Protein AF-W1F0Q8-F1 (afdb_monomer)

Radius of gyration: 29.24 Å; Cα contacts (8 Å, |Δi|>4): 575; chains: 1; bounding box: 68×36×93 Å

Mean predicted aligned error: 13.14 Å

Secondary structure (DSSP, 8-state):
---------SPPPP---PPP-----EEE----B-TTSEEEEEEE---SSTHHHHHHTTTSEEEEEEE-S-HHHHHHT-S-TTS------B--S-HHHHHHHHHHHHHHHHHHHHHHHS-HHHHHHHHHH-GGGS--GGGTSPP------SB---TTS-EEEEEEE-TTTSPBPPPPTT---TT-GGGT-PPPTTEEEEEEEE--SEEEEEEEEETTEEEEEEEEE-SEEEEEEEETTEEEEEEEETTT--B--S-EEEEE-SSSEEEEEE--TTSEEEEE-PPPSEEEEEEE-TTS-EEEEEEE----

Solvent-accessible surface area (backbone atoms only — not comparable to full-atom values): 17836 Å² total; per-residue (Å²): 134,82,83,80,79,80,72,76,73,87,73,70,82,76,75,81,79,69,79,50,61,19,44,76,62,48,56,41,52,91,61,74,29,38,45,89,35,71,34,56,34,40,35,43,37,61,56,87,51,80,58,27,59,37,31,57,73,55,62,34,34,42,37,37,36,24,45,46,92,55,47,71,65,54,55,72,72,33,68,37,87,92,57,59,84,72,88,80,50,73,64,48,84,53,68,65,55,59,49,52,50,51,48,54,50,48,55,54,49,55,52,51,52,50,56,70,74,43,54,73,69,58,50,53,55,48,33,71,76,39,61,88,68,53,87,59,72,70,84,74,52,70,83,83,76,75,90,66,78,33,56,54,79,64,84,91,41,56,74,75,48,74,53,75,46,50,48,86,79,50,69,44,54,68,71,74,86,84,65,80,50,92,88,49,65,60,88,74,60,74,68,45,57,35,30,31,70,47,79,68,47,64,44,72,47,21,35,31,42,38,38,40,33,26,50,81,32,74,39,53,37,61,44,32,18,18,52,58,44,76,49,76,49,77,55,84,44,34,37,40,38,41,28,23,30,69,86,80,62,46,59,39,40,56,24,42,36,39,37,24,62,52,85,51,78,76,49,70,53,57,20,40,86,74,4,38,36,81,45,83,47,82,70,60,64,49,35,36,40,41,36,36,42,76,81,46,13,25,47,77,47,79,49,70,61,78,81,127

Sequence (308 aa):
MGTGLANADDSLPSSNYAPPAGGTFFLLADSSFSSSEEAKVRLEAPGRDYRRYQMEEYGGVDVRLYRIPDPMAFLRQQKNLHRIVVQPQYLGDGLNNTLTWLWDNWYGKSRRVMQRTFSSQSRQNVTQALPELHLGNAIIKPSRYVQNNQFSPLKKYPLVEQFRYPLWQAKPVEPQQGVKLEGASSNFISPQPGNIYIPLGQQEPGLYLVEAMVGGYRATTVVFVSDTVALSKVSGNELLVWTAGKKQGEAKPGSEILWTDGLGVMTRGVTDDSGTLQLQHISPERSYILGKDAEGGVFCLRELLLRK

Foldseek 3Di:
DDDDDPPPDLDQPDLPDDQLQQADKAKAQPDAAALPDWGKIKIADQFPDPNNVSLVVLQFKKKWKFFDPDQVVLLLVFLDQRARDDDWAFQAQDPVQVVLVVVLSCVLNVVVVVVVVDDPVRVVVVCVVPVVPDDDCPNNDRRDDDNDFRTDPDPVTDIDDIDTGRQQVADFDQQDPPPPDVVDCNVVDDGGRRGHMDTPGRDFAGKMKMWIDRRPDIGIHIHFYHQKDWDWDDDAQKIKIFIAGPPPRQGQWQKKKFKAQSNDTQDIDTGDPRRMDMDGGGDDQKIKIWIAGPSRTIDMDIDGDPDD

pLDDT: mean 77.99, std 16.14, range [29.77, 96.5]

Nearest PDB structures (foldseek):
  4zjg-assembly1_A  TM=6.393E-01  e=6.000E-09  Escherichia coli K-12
  5uv8-assembly2_G  TM=3.869E-01  e=2.063E-03  Homo sapiens
  5uwc-assembly1_G  TM=3.828E-01  e=3.068E-03  Homo sapiens
  6nmy-assembly1_F  TM=3.913E-01  e=1.129E-02  Homo sapiens
  6nmy-assembly2_M  TM=3.903E-01  e=2.359E-02  Homo sapiens

Structure (mmCIF, N/CA/C/O backbone):
data_AF-W1F0Q8-F1
#
_entry.id   AF-W1F0Q8-F1
#
loop_
_atom_site.group_PDB
_atom_site.id
_atom_site.type_symbol
_atom_site.label_atom_id
_atom_site.label_alt_id
_atom_site.label_comp_id
_atom_site.label_asym_id
_atom_site.label_entity_id
_atom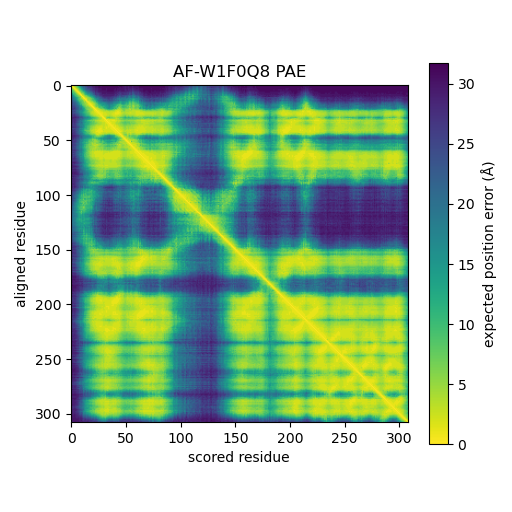_site.label_seq_id
_atom_site.pdbx_PDB_ins_code
_atom_site.Cartn_x
_atom_site.Cartn_y
_atom_site.Cartn_z
_atom_site.occupancy
_atom_site.B_iso_or_equiv
_atom_site.auth_seq_id
_atom_site.auth_comp_id
_atom_site.auth_asym_id
_atom_site.auth_atom_id
_atom_site.pdbx_PDB_model_num
ATOM 1 N N . MET A 1 1 ? 47.041 -8.239 -62.573 1.00 33.41 1 MET A N 1
ATOM 2 C CA . MET A 1 1 ? 46.870 -9.074 -61.362 1.00 33.41 1 MET A CA 1
ATOM 3 C C . MET A 1 1 ? 45.759 -8.459 -60.518 1.00 33.41 1 MET A C 1
ATOM 5 O O . MET A 1 1 ? 45.611 -7.247 -60.555 1.00 33.41 1 MET A O 1
ATOM 9 N N . GLY A 1 2 ? 44.930 -9.307 -59.903 1.00 30.06 2 GLY A N 1
ATOM 10 C CA . GLY A 1 2 ? 43.530 -9.073 -59.516 1.00 30.06 2 GLY A CA 1
ATOM 11 C C . GLY A 1 2 ? 43.181 -7.795 -58.748 1.00 30.06 2 GLY A C 1
ATOM 12 O O . GLY A 1 2 ? 43.759 -7.491 -57.711 1.00 30.06 2 GLY A O 1
ATOM 13 N N . THR A 1 3 ? 42.135 -7.114 -59.222 1.00 31.00 3 THR A N 1
ATOM 14 C CA . THR A 1 3 ? 41.323 -6.182 -58.435 1.00 31.00 3 THR A CA 1
ATOM 15 C C . THR A 1 3 ? 40.596 -6.977 -57.354 1.00 31.00 3 THR A C 1
ATOM 17 O O . THR A 1 3 ? 39.677 -7.741 -57.656 1.00 31.00 3 THR A O 1
ATOM 20 N N . GLY A 1 4 ? 41.034 -6.841 -56.103 1.00 29.77 4 GLY A N 1
ATOM 21 C CA . GLY A 1 4 ? 40.358 -7.439 -54.958 1.00 29.77 4 GLY A CA 1
ATOM 22 C C . GLY A 1 4 ? 38.917 -6.943 -54.887 1.00 29.77 4 GLY A C 1
ATOM 23 O O . GLY A 1 4 ? 38.670 -5.754 -54.696 1.00 29.77 4 GLY A O 1
ATOM 24 N N . LEU A 1 5 ? 37.965 -7.858 -55.068 1.00 35.28 5 LEU A N 1
ATOM 25 C CA . LEU A 1 5 ? 36.565 -7.636 -54.743 1.00 35.28 5 LEU A CA 1
ATOM 26 C C . LEU A 1 5 ? 36.497 -7.331 -53.245 1.00 35.28 5 LEU A C 1
ATOM 28 O O . LEU A 1 5 ? 36.657 -8.228 -52.418 1.00 35.28 5 LEU A O 1
ATOM 32 N N . ALA A 1 6 ? 36.292 -6.063 -52.891 1.00 40.19 6 ALA A N 1
ATOM 33 C CA . ALA A 1 6 ? 35.902 -5.683 -51.544 1.00 40.19 6 ALA A CA 1
ATOM 34 C C . ALA A 1 6 ? 34.487 -6.229 -51.306 1.00 40.19 6 ALA A C 1
ATOM 36 O O . ALA A 1 6 ? 33.486 -5.553 -51.548 1.00 40.19 6 ALA A O 1
ATOM 37 N N . ASN A 1 7 ? 34.407 -7.497 -50.905 1.00 40.06 7 ASN A N 1
ATOM 38 C CA . ASN A 1 7 ? 33.189 -8.084 -50.380 1.00 40.06 7 ASN A CA 1
ATOM 39 C C . ASN A 1 7 ? 32.820 -7.267 -49.143 1.00 40.06 7 ASN A C 1
ATOM 41 O O . ASN A 1 7 ? 33.521 -7.308 -48.136 1.00 40.06 7 ASN A O 1
ATOM 45 N N . ALA A 1 8 ? 31.759 -6.465 -49.252 1.00 44.09 8 ALA A N 1
ATOM 46 C CA . ALA A 1 8 ? 31.183 -5.791 -48.100 1.00 44.09 8 ALA A CA 1
ATOM 47 C C . ALA A 1 8 ? 30.858 -6.868 -47.062 1.00 44.09 8 ALA A C 1
ATOM 49 O O . ALA A 1 8 ? 30.077 -7.767 -47.372 1.00 44.09 8 ALA A O 1
ATOM 50 N N . ASP A 1 9 ? 31.488 -6.802 -45.893 1.00 49.38 9 ASP A N 1
ATOM 51 C CA . ASP A 1 9 ? 31.282 -7.749 -44.801 1.00 49.38 9 ASP A CA 1
ATOM 52 C C . ASP A 1 9 ? 29.773 -7.880 -44.488 1.00 49.38 9 ASP A C 1
ATOM 54 O O . ASP A 1 9 ? 29.041 -6.886 -44.404 1.00 49.38 9 ASP A O 1
ATOM 58 N N . ASP A 1 10 ? 29.285 -9.121 -44.397 1.00 50.34 10 ASP A N 1
ATOM 59 C CA . ASP A 1 10 ? 27.889 -9.447 -44.073 1.00 50.34 10 ASP A CA 1
ATOM 60 C C . ASP A 1 10 ? 27.555 -9.143 -42.609 1.00 50.34 10 ASP A C 1
ATOM 62 O O . ASP A 1 10 ? 26.377 -9.088 -42.238 1.00 50.34 10 ASP A O 1
ATOM 66 N N . SER A 1 11 ? 28.572 -8.925 -41.772 1.00 54.53 11 SER A N 1
ATOM 67 C CA . SER A 1 11 ? 28.373 -8.625 -40.366 1.00 54.53 11 SER A CA 1
ATOM 68 C C . SER A 1 11 ? 27.780 -7.216 -40.192 1.00 54.53 11 SER A C 1
ATOM 70 O O . SER A 1 11 ? 28.252 -6.201 -40.722 1.00 54.53 11 SER A O 1
ATOM 72 N N . LEU A 1 12 ? 26.650 -7.146 -39.491 1.00 54.47 12 LEU A N 1
ATOM 73 C CA . LEU A 1 12 ? 26.242 -5.922 -38.813 1.00 54.47 12 LEU A CA 1
ATOM 74 C C . LEU A 1 12 ? 26.913 -5.957 -37.438 1.00 54.47 12 LEU A C 1
ATOM 76 O O . LEU A 1 12 ? 26.912 -7.027 -36.820 1.00 54.47 12 LEU A O 1
ATOM 80 N N . PRO A 1 13 ? 27.476 -4.837 -36.951 1.00 58.22 13 PRO A N 1
ATOM 81 C CA . PRO A 1 13 ? 27.997 -4.797 -35.594 1.00 58.22 13 PRO A CA 1
ATOM 82 C C . PRO A 1 13 ? 26.885 -5.228 -34.634 1.00 58.22 13 PRO A C 1
ATOM 84 O O . PRO A 1 13 ? 25.743 -4.769 -34.741 1.00 58.22 13 PRO A O 1
ATOM 87 N N . SER A 1 14 ? 27.200 -6.155 -33.730 1.00 57.12 14 SER A N 1
ATOM 88 C CA . SER A 1 14 ? 26.261 -6.563 -32.694 1.00 57.12 14 SER A CA 1
ATOM 89 C C . SER A 1 14 ? 25.852 -5.327 -31.902 1.00 57.12 14 SER A C 1
ATOM 91 O O . SER A 1 14 ? 26.689 -4.513 -31.518 1.00 57.12 14 SER A O 1
ATOM 93 N N . SER A 1 15 ? 24.551 -5.179 -31.636 1.00 56.69 15 SER A N 1
ATOM 94 C CA . SER A 1 15 ? 24.071 -4.043 -30.839 1.00 56.69 15 SER A CA 1
ATOM 95 C C . SER A 1 15 ? 24.656 -4.030 -29.420 1.00 56.69 15 SER A C 1
ATOM 97 O O . SER A 1 15 ? 24.571 -3.008 -28.748 1.00 56.69 15 SER A O 1
ATOM 99 N N . ASN A 1 16 ? 25.231 -5.162 -28.977 1.00 58.75 16 ASN A N 1
ATOM 100 C CA . ASN A 1 16 ? 25.752 -5.413 -27.629 1.00 58.75 16 ASN A CA 1
ATOM 101 C C . ASN A 1 16 ? 24.763 -5.015 -26.526 1.00 58.75 16 ASN A C 1
ATOM 103 O O . ASN A 1 16 ? 25.154 -4.789 -25.385 1.00 58.75 16 ASN A O 1
ATOM 107 N N . TYR A 1 17 ? 23.477 -4.924 -26.871 1.00 58.41 17 TYR A N 1
ATOM 108 C CA . TYR A 1 17 ? 22.439 -4.544 -25.945 1.00 58.41 17 TYR A CA 1
ATOM 109 C C . TYR A 1 17 ? 22.148 -5.718 -25.025 1.00 58.41 17 TYR A C 1
ATOM 111 O O . TYR A 1 17 ? 21.630 -6.749 -25.455 1.00 58.41 17 TYR A O 1
ATOM 119 N N . ALA A 1 18 ? 22.477 -5.528 -23.757 1.00 61.06 18 ALA A N 1
ATOM 120 C CA . ALA A 1 18 ? 21.932 -6.305 -22.668 1.00 61.06 18 ALA A CA 1
ATOM 121 C C . ALA A 1 18 ? 20.859 -5.440 -21.990 1.00 61.06 18 ALA A C 1
ATOM 123 O O . ALA A 1 18 ? 21.139 -4.274 -21.688 1.00 61.06 18 ALA A O 1
ATOM 124 N N . PRO A 1 19 ? 19.636 -5.950 -21.756 1.00 63.31 19 PRO A N 1
ATOM 125 C CA . PRO A 1 19 ? 18.704 -5.249 -20.889 1.00 63.31 19 PRO A CA 1
ATOM 126 C C . PRO A 1 19 ? 19.366 -5.103 -19.511 1.00 63.31 19 PRO A C 1
ATOM 128 O O . PRO A 1 19 ? 19.927 -6.085 -19.010 1.00 63.31 19 PRO A O 1
ATOM 131 N N . PRO A 1 20 ? 19.347 -3.909 -18.893 1.00 68.44 20 PRO A N 1
ATOM 132 C CA . PRO A 1 20 ? 19.946 -3.755 -17.581 1.00 68.44 20 PRO A CA 1
ATOM 133 C C . PRO A 1 20 ? 19.241 -4.693 -16.611 1.00 68.44 20 PRO A C 1
ATOM 135 O O . PRO A 1 20 ? 18.020 -4.640 -16.442 1.00 68.44 20 PRO A O 1
ATOM 138 N N . ALA A 1 21 ? 20.027 -5.569 -15.985 1.00 70.56 21 ALA A N 1
ATOM 139 C CA . ALA A 1 21 ? 19.522 -6.611 -15.097 1.00 70.56 21 ALA A CA 1
ATOM 140 C C . ALA A 1 21 ? 18.762 -6.029 -13.891 1.00 70.56 21 ALA A C 1
ATOM 142 O O . ALA A 1 21 ? 17.925 -6.708 -13.290 1.00 70.56 21 ALA A O 1
ATOM 143 N N . GLY A 1 22 ? 19.032 -4.763 -13.555 1.00 78.75 22 GLY A N 1
ATOM 144 C CA . GLY A 1 22 ? 18.573 -4.130 -12.332 1.00 78.75 22 GLY A CA 1
ATOM 145 C C . GLY A 1 22 ? 19.336 -4.671 -11.128 1.00 78.75 22 GLY A C 1
ATOM 146 O O . GLY A 1 22 ? 20.478 -5.110 -11.240 1.00 78.75 22 GLY A O 1
ATOM 147 N N . GLY A 1 23 ? 18.708 -4.648 -9.959 1.00 81.38 23 GLY A N 1
ATOM 148 C CA . GLY A 1 23 ? 19.321 -5.151 -8.736 1.00 81.38 23 GLY A CA 1
ATOM 149 C C . GLY A 1 23 ? 18.292 -5.414 -7.651 1.00 81.38 23 GLY A C 1
ATOM 150 O O . GLY A 1 23 ? 17.154 -4.963 -7.735 1.00 81.38 23 GLY A O 1
ATOM 151 N N . THR A 1 24 ? 18.696 -6.158 -6.625 1.00 86.50 24 THR A N 1
ATOM 152 C CA . THR A 1 24 ? 17.860 -6.429 -5.451 1.00 86.50 24 THR A CA 1
ATOM 153 C C . THR A 1 24 ? 17.626 -5.159 -4.642 1.00 86.50 24 THR A C 1
ATOM 155 O O . THR A 1 24 ? 18.573 -4.417 -4.383 1.00 86.50 24 THR A O 1
ATOM 158 N N . PHE A 1 25 ? 16.405 -4.969 -4.157 1.00 90.62 25 PHE A N 1
ATOM 159 C CA . PHE A 1 25 ? 16.027 -3.872 -3.269 1.00 90.62 25 PHE A CA 1
ATOM 160 C C . PHE A 1 25 ? 14.915 -4.324 -2.318 1.00 90.62 25 PHE A C 1
ATOM 162 O O . PHE A 1 25 ? 14.274 -5.357 -2.538 1.00 90.62 25 PHE A O 1
ATOM 169 N N . PHE A 1 26 ? 14.678 -3.537 -1.273 1.00 90.88 26 PHE A N 1
ATOM 170 C CA . PHE A 1 26 ? 13.561 -3.709 -0.352 1.00 90.88 26 PHE A CA 1
ATOM 171 C C . PHE A 1 26 ? 12.533 -2.602 -0.548 1.00 90.88 26 PHE A C 1
ATOM 173 O O . PHE A 1 26 ? 12.881 -1.463 -0.854 1.00 90.88 26 PHE A O 1
ATOM 180 N N . LEU A 1 27 ? 11.264 -2.952 -0.358 1.00 92.50 27 LEU A N 1
ATOM 181 C CA . LEU A 1 27 ? 10.143 -2.023 -0.380 1.00 92.50 27 LEU A CA 1
ATOM 182 C C . LEU A 1 27 ? 9.348 -2.198 0.913 1.00 92.50 27 LEU A C 1
ATOM 184 O O . LEU A 1 27 ? 8.930 -3.311 1.233 1.00 92.50 27 LEU A O 1
ATOM 188 N N . LEU A 1 28 ? 9.160 -1.106 1.645 1.00 90.81 28 LEU A N 1
ATOM 189 C CA . LEU A 1 28 ? 8.604 -1.084 2.991 1.00 90.81 28 LEU A CA 1
ATOM 190 C C . LEU A 1 28 ? 7.492 -0.036 3.088 1.00 90.81 28 LEU A C 1
ATOM 192 O O . LEU A 1 28 ? 7.541 1.016 2.449 1.00 90.81 28 LEU A O 1
ATOM 196 N N . ALA A 1 29 ? 6.487 -0.330 3.907 1.00 88.19 29 ALA A N 1
ATOM 197 C CA . ALA A 1 29 ? 5.473 0.630 4.322 1.00 88.19 29 ALA A CA 1
ATOM 198 C C . ALA A 1 29 ? 5.602 0.815 5.837 1.00 88.19 29 ALA A C 1
ATOM 200 O O . ALA A 1 29 ? 5.173 -0.038 6.611 1.00 88.19 29 ALA A O 1
ATOM 201 N N . ASP A 1 30 ? 6.252 1.906 6.241 1.00 79.69 30 ASP A N 1
ATOM 202 C CA . ASP A 1 30 ? 6.624 2.144 7.642 1.00 79.69 30 ASP A CA 1
ATOM 203 C C . ASP A 1 30 ? 5.443 2.663 8.485 1.00 79.69 30 ASP A C 1
ATOM 205 O O . ASP A 1 30 ? 5.473 2.595 9.713 1.00 79.69 30 ASP A O 1
ATOM 209 N N . SER A 1 31 ? 4.395 3.182 7.838 1.00 84.31 31 SER A N 1
ATOM 210 C CA . SER A 1 31 ? 3.271 3.847 8.498 1.00 84.31 31 SER A CA 1
ATOM 211 C C . SER A 1 31 ? 1.941 3.630 7.778 1.00 84.31 31 SER A C 1
ATOM 213 O O . SER A 1 31 ? 1.890 3.370 6.576 1.00 84.31 31 SER A O 1
ATOM 215 N N . SER A 1 32 ? 0.849 3.793 8.528 1.00 89.19 32 SER A N 1
ATOM 216 C CA . SER A 1 32 ? -0.487 4.025 7.966 1.00 89.19 32 SER A CA 1
ATOM 217 C C . SER A 1 32 ? -0.706 5.518 7.736 1.00 89.19 32 SER A C 1
ATOM 219 O O . SER A 1 32 ? -0.251 6.316 8.555 1.00 89.19 32 SER A O 1
ATOM 221 N N . PHE A 1 33 ? -1.467 5.882 6.712 1.00 94.00 33 PHE A N 1
ATOM 222 C CA . PHE A 1 33 ? -1.744 7.276 6.358 1.00 94.00 33 PHE A CA 1
ATOM 223 C C . PHE A 1 33 ? -3.220 7.611 6.575 1.00 94.00 33 PHE A C 1
ATOM 225 O O . PHE A 1 33 ? -4.070 6.720 6.563 1.00 94.00 33 PHE A O 1
ATOM 232 N N . SER A 1 34 ? -3.519 8.875 6.847 1.00 93.06 34 SER A N 1
ATOM 233 C CA . SER A 1 34 ? -4.870 9.437 6.725 1.00 93.06 34 SER A CA 1
ATOM 234 C C . SER A 1 34 ? -5.171 9.788 5.266 1.00 93.06 34 SER A C 1
ATOM 236 O O . SER A 1 34 ? -4.253 9.920 4.456 1.00 93.06 34 SER A O 1
ATOM 238 N N . SER A 1 35 ? -6.445 9.977 4.925 1.00 93.12 35 SER A N 1
ATOM 239 C CA . SER A 1 35 ? -6.862 10.393 3.577 1.00 93.12 35 SER A CA 1
ATOM 240 C C . SER A 1 35 ? -6.330 11.781 3.189 1.00 93.12 35 SER A C 1
ATOM 242 O O . SER A 1 35 ? -6.154 12.087 2.013 1.00 93.12 35 SER A O 1
ATOM 244 N N . SER A 1 36 ? -6.034 12.624 4.185 1.00 92.19 36 SER A N 1
ATOM 245 C CA . SER A 1 36 ? -5.463 13.963 3.996 1.00 92.19 36 SER A CA 1
ATOM 246 C C . SER A 1 36 ? -3.935 14.002 3.904 1.00 92.19 36 SER A C 1
ATOM 248 O O . SER A 1 36 ? -3.372 15.049 3.584 1.00 92.19 36 SER A O 1
ATOM 250 N N . GLU A 1 37 ? -3.250 12.904 4.216 1.00 92.75 37 GLU A N 1
ATOM 251 C CA . GLU A 1 37 ? -1.790 12.823 4.170 1.00 92.75 37 GLU A CA 1
ATOM 252 C C . GLU A 1 37 ? -1.303 12.281 2.827 1.00 92.75 37 GLU A C 1
ATOM 254 O O . GLU A 1 37 ? -1.973 11.501 2.154 1.00 92.75 37 GLU A O 1
ATOM 259 N N . GLU A 1 38 ? -0.086 12.668 2.450 1.00 94.00 38 GLU A N 1
ATOM 260 C CA . GLU A 1 38 ? 0.598 12.035 1.330 1.00 94.00 38 GLU A CA 1
ATOM 261 C C . GLU A 1 38 ? 1.095 10.647 1.752 1.00 94.00 38 GLU A C 1
ATOM 263 O O . GLU A 1 38 ? 1.988 10.510 2.599 1.00 94.00 38 GLU A O 1
ATOM 268 N N . ALA A 1 39 ? 0.517 9.612 1.145 1.00 95.00 39 ALA A N 1
ATOM 269 C CA . ALA A 1 39 ? 0.976 8.249 1.317 1.00 95.00 39 ALA A CA 1
ATOM 270 C C . ALA A 1 39 ? 2.363 8.087 0.691 1.00 95.00 39 ALA A C 1
ATOM 272 O O . ALA A 1 39 ? 2.657 8.623 -0.376 1.00 95.00 39 ALA A O 1
ATOM 273 N N . LYS A 1 40 ? 3.233 7.323 1.349 1.00 95.38 40 LYS A N 1
ATOM 274 C CA . LYS A 1 40 ? 4.591 7.060 0.866 1.00 95.38 40 LYS A CA 1
ATOM 275 C C . LYS A 1 40 ? 5.056 5.665 1.238 1.00 95.38 40 LYS A C 1
ATOM 277 O O . LYS A 1 40 ? 4.652 5.110 2.258 1.00 95.38 40 LYS A O 1
ATOM 282 N N . VAL A 1 41 ? 5.952 5.124 0.426 1.00 95.06 41 VAL A N 1
ATOM 283 C CA . VAL A 1 41 ? 6.664 3.872 0.711 1.00 95.06 41 VAL A CA 1
ATOM 284 C C . VAL A 1 41 ? 8.154 4.124 0.743 1.00 95.06 41 VAL A C 1
ATOM 286 O O . VAL A 1 41 ? 8.666 4.983 0.027 1.00 95.06 41 VAL A O 1
ATOM 289 N N . ARG A 1 42 ? 8.859 3.379 1.583 1.00 94.44 42 ARG A N 1
ATOM 290 C CA . ARG A 1 42 ? 10.309 3.441 1.666 1.00 94.44 42 ARG A CA 1
ATOM 291 C C . ARG A 1 42 ? 10.907 2.378 0.763 1.00 94.44 42 ARG A C 1
ATOM 293 O O . ARG A 1 42 ? 10.513 1.215 0.821 1.00 94.44 42 ARG A O 1
ATOM 300 N N . LEU A 1 43 ? 11.859 2.778 -0.065 1.00 93.44 43 LEU A N 1
ATOM 301 C CA . LEU A 1 43 ? 12.640 1.871 -0.887 1.00 93.44 43 LEU A CA 1
ATOM 302 C C . LEU A 1 43 ? 14.091 1.914 -0.433 1.00 93.44 43 LEU A C 1
ATOM 304 O O . LEU A 1 43 ? 14.663 2.993 -0.302 1.00 93.44 43 LEU A O 1
ATOM 308 N N . GLU A 1 44 ? 14.674 0.736 -0.227 1.00 91.19 44 GLU A N 1
ATOM 309 C CA . GLU A 1 44 ? 16.082 0.572 0.125 1.00 91.19 44 GLU A CA 1
ATOM 310 C C . GLU A 1 44 ? 16.804 -0.242 -0.946 1.00 91.19 44 GLU A C 1
ATOM 312 O O . GLU A 1 44 ? 16.609 -1.452 -1.083 1.00 91.19 44 GLU A O 1
ATOM 317 N N . ALA A 1 45 ? 17.654 0.434 -1.709 1.00 88.56 45 ALA A N 1
ATOM 318 C CA . ALA A 1 45 ? 18.538 -0.158 -2.698 1.00 88.56 45 ALA A CA 1
ATOM 319 C C . ALA A 1 45 ? 20.004 -0.088 -2.228 1.00 88.56 45 ALA A C 1
ATOM 321 O O . ALA A 1 45 ? 20.390 0.860 -1.538 1.00 88.56 45 ALA A O 1
ATOM 322 N N . PRO A 1 46 ? 20.853 -1.060 -2.608 1.00 81.62 46 PRO A N 1
ATOM 323 C CA . PRO A 1 46 ? 22.273 -1.041 -2.276 1.00 81.62 46 PRO A CA 1
ATOM 324 C C . PRO A 1 46 ? 22.978 0.130 -2.980 1.00 81.62 46 PRO A C 1
ATOM 326 O O . PRO A 1 46 ? 23.217 0.093 -4.184 1.00 81.62 46 PRO A O 1
ATOM 329 N N . GLY A 1 47 ? 23.320 1.179 -2.225 1.00 67.94 47 GLY A N 1
ATOM 330 C CA . GLY A 1 47 ? 23.872 2.429 -2.771 1.00 67.94 47 GLY A CA 1
ATOM 331 C C . GLY A 1 47 ? 25.396 2.576 -2.786 1.00 67.94 47 GLY A C 1
ATOM 332 O O . GLY A 1 47 ? 25.891 3.588 -3.290 1.00 67.94 47 GLY A O 1
ATOM 333 N N . ARG A 1 48 ? 26.145 1.620 -2.220 1.00 66.81 48 ARG A N 1
ATOM 334 C CA . ARG A 1 48 ? 27.619 1.687 -2.083 1.00 66.81 48 ARG A CA 1
ATOM 335 C C . ARG A 1 48 ? 28.387 0.594 -2.832 1.00 66.81 48 ARG A C 1
ATOM 337 O O . ARG A 1 48 ? 29.597 0.718 -2.988 1.00 66.81 48 ARG A O 1
ATOM 344 N N . ASP A 1 49 ? 27.699 -0.438 -3.308 1.00 66.94 49 ASP A N 1
ATOM 345 C CA . ASP A 1 49 ? 28.328 -1.621 -3.903 1.00 66.94 49 ASP A CA 1
ATOM 346 C C . ASP A 1 49 ? 28.303 -1.576 -5.434 1.00 66.94 49 ASP A C 1
ATOM 348 O O . ASP A 1 49 ? 27.552 -0.808 -6.033 1.00 66.94 49 ASP A O 1
ATOM 352 N N . TYR A 1 50 ? 29.034 -2.491 -6.085 1.00 64.62 50 TYR A N 1
ATOM 353 C CA . TYR A 1 50 ? 28.988 -2.693 -7.545 1.00 64.62 50 TYR A CA 1
ATOM 354 C C . TYR A 1 50 ? 27.558 -2.875 -8.095 1.00 64.62 50 TYR A C 1
ATOM 356 O O . TYR A 1 50 ? 27.289 -2.585 -9.258 1.00 64.62 50 TYR A O 1
ATOM 364 N N . ARG A 1 51 ? 26.630 -3.340 -7.246 1.00 67.81 51 ARG A N 1
ATOM 365 C CA . ARG A 1 51 ? 25.203 -3.518 -7.552 1.00 67.81 51 ARG A CA 1
ATOM 366 C C . ARG A 1 51 ? 24.500 -2.206 -7.902 1.00 67.81 51 ARG A C 1
ATOM 368 O O . ARG A 1 51 ? 23.512 -2.233 -8.629 1.00 67.81 51 ARG A O 1
ATOM 375 N N . ARG A 1 52 ? 25.027 -1.067 -7.441 1.00 75.69 52 ARG A N 1
ATOM 376 C CA . ARG A 1 52 ? 24.532 0.262 -7.799 1.00 75.69 52 ARG A CA 1
ATOM 377 C C . ARG A 1 52 ? 24.640 0.519 -9.298 1.00 75.69 52 ARG A C 1
ATOM 379 O O . ARG A 1 52 ? 23.660 0.960 -9.882 1.00 75.69 52 ARG A O 1
ATOM 386 N N . TYR A 1 53 ? 25.766 0.181 -9.927 1.00 71.12 53 TYR A N 1
ATOM 387 C CA . TYR A 1 53 ? 25.975 0.442 -11.356 1.00 71.12 53 TYR A CA 1
ATOM 388 C C . TYR A 1 53 ? 24.932 -0.269 -12.234 1.00 71.12 53 TYR A C 1
ATOM 390 O O . TYR A 1 53 ? 24.382 0.334 -13.150 1.00 71.12 53 TYR A O 1
ATOM 398 N N . GLN A 1 54 ? 24.558 -1.505 -11.884 1.00 72.81 54 GLN A N 1
ATOM 399 C CA . GLN A 1 54 ? 23.523 -2.269 -12.603 1.00 72.81 54 GLN A CA 1
ATOM 400 C C . GLN A 1 54 ? 22.121 -1.641 -12.480 1.00 72.81 54 GLN A C 1
ATOM 402 O O . GLN A 1 54 ? 21.293 -1.760 -13.381 1.00 72.81 54 GLN A O 1
ATOM 407 N N . MET A 1 55 ? 21.843 -0.967 -11.361 1.00 78.31 55 MET A N 1
ATOM 408 C CA . MET A 1 55 ? 20.579 -0.264 -11.114 1.00 78.31 55 MET A CA 1
ATOM 409 C C . MET A 1 55 ? 20.587 1.177 -11.645 1.00 78.31 55 MET A C 1
ATOM 411 O O . MET A 1 55 ? 19.532 1.708 -11.986 1.00 78.31 55 MET A O 1
ATOM 415 N N . GLU A 1 56 ? 21.747 1.832 -11.714 1.00 79.62 56 GLU A N 1
ATOM 416 C CA . GLU A 1 56 ? 21.913 3.157 -12.327 1.00 79.62 56 GLU A CA 1
ATOM 417 C C . GLU A 1 56 ? 21.620 3.117 -13.825 1.00 79.62 56 GLU A C 1
ATOM 419 O O . GLU A 1 56 ? 20.906 3.989 -14.317 1.00 79.62 56 GLU A O 1
ATOM 424 N N . GLU A 1 57 ? 22.056 2.066 -14.526 1.00 77.81 57 GLU A N 1
ATOM 425 C CA . GLU A 1 57 ? 21.723 1.839 -15.941 1.00 77.81 57 GLU A CA 1
ATOM 426 C C . GLU A 1 57 ? 20.213 1.682 -16.190 1.00 77.81 57 GLU A C 1
ATOM 428 O O . GLU A 1 57 ? 19.708 2.019 -17.264 1.00 77.81 57 GLU A O 1
ATOM 433 N N . TYR A 1 58 ? 19.460 1.199 -15.195 1.00 78.81 58 TYR A N 1
ATOM 434 C CA . TYR A 1 58 ? 17.999 1.133 -15.278 1.00 78.81 58 TYR A CA 1
ATOM 435 C C . TYR A 1 58 ? 17.341 2.523 -15.159 1.00 78.81 58 TYR A C 1
ATOM 437 O O . TYR A 1 58 ? 16.242 2.752 -15.662 1.00 78.81 58 TYR A O 1
ATOM 445 N N . GLY A 1 59 ? 18.015 3.485 -14.521 1.00 79.12 59 GLY A N 1
ATOM 446 C CA . GLY A 1 59 ? 17.602 4.891 -14.483 1.00 79.12 59 GLY A CA 1
ATOM 447 C C . GLY A 1 59 ? 16.452 5.228 -13.524 1.00 79.12 59 GLY A C 1
ATOM 448 O O . GLY A 1 59 ? 16.010 6.375 -13.495 1.00 79.12 59 GLY A O 1
ATOM 449 N N . GLY A 1 60 ? 15.957 4.278 -12.726 1.00 87.31 60 GLY A N 1
ATOM 450 C CA . GLY A 1 60 ? 14.901 4.539 -11.746 1.00 87.31 60 GLY A CA 1
ATOM 451 C C . GLY A 1 60 ? 14.252 3.282 -11.180 1.00 87.31 60 GLY A C 1
ATOM 452 O O . GLY A 1 60 ? 14.818 2.197 -11.232 1.00 87.31 60 GLY A O 1
ATOM 453 N N . VAL A 1 61 ? 13.058 3.440 -10.622 1.00 91.00 61 VAL A N 1
ATOM 454 C CA . VAL A 1 61 ? 12.208 2.344 -10.146 1.00 91.00 61 VAL A CA 1
ATOM 455 C C . VAL A 1 61 ? 10.839 2.529 -10.776 1.00 91.00 61 VAL A C 1
ATOM 457 O O . VAL A 1 61 ? 10.249 3.600 -10.649 1.00 91.00 61 VAL A O 1
ATOM 460 N N . ASP A 1 62 ? 10.332 1.505 -11.454 1.00 92.12 62 ASP A N 1
ATOM 461 C CA . ASP A 1 62 ? 8.957 1.515 -11.948 1.00 92.12 62 ASP A CA 1
ATOM 462 C C . ASP A 1 62 ? 8.016 1.141 -10.811 1.00 92.12 62 ASP A C 1
ATOM 464 O O . ASP A 1 62 ? 8.159 0.080 -10.206 1.00 92.12 62 ASP A O 1
ATOM 468 N N . VAL A 1 63 ? 7.053 2.008 -10.527 1.00 94.38 63 VAL A N 1
ATOM 469 C CA . VAL A 1 63 ? 6.100 1.870 -9.429 1.00 94.38 63 VAL A CA 1
ATOM 470 C C . VAL A 1 63 ? 4.700 1.742 -10.004 1.00 94.38 63 VAL A C 1
ATOM 472 O O . VAL A 1 63 ? 4.318 2.466 -10.926 1.00 94.38 63 VAL A O 1
ATOM 475 N N . ARG A 1 64 ? 3.929 0.807 -9.456 1.00 95.12 64 ARG A N 1
ATOM 476 C CA . ARG A 1 64 ? 2.504 0.642 -9.723 1.00 95.12 64 ARG A CA 1
ATOM 477 C C . ARG A 1 64 ? 1.737 0.599 -8.417 1.00 95.12 64 ARG A C 1
ATOM 479 O O . ARG A 1 64 ? 2.115 -0.118 -7.489 1.00 95.12 64 ARG A O 1
ATOM 486 N N . LEU A 1 65 ? 0.641 1.339 -8.381 1.00 95.94 65 LEU A N 1
ATOM 487 C CA . LEU A 1 65 ? -0.270 1.408 -7.255 1.00 95.94 65 LEU A CA 1
ATOM 488 C C . LEU A 1 65 ? -1.593 0.754 -7.640 1.00 95.94 65 LEU A C 1
ATOM 490 O O . LEU A 1 65 ? -2.213 1.134 -8.631 1.00 95.94 65 LEU A O 1
ATOM 494 N N . TYR A 1 66 ? -2.039 -0.210 -6.844 1.00 95.94 66 TYR A N 1
ATOM 495 C CA . TYR A 1 66 ? -3.310 -0.897 -7.034 1.00 95.94 66 TYR A CA 1
ATOM 496 C C . TYR A 1 66 ? -4.214 -0.683 -5.831 1.00 95.94 66 TYR A C 1
ATOM 498 O O . TYR A 1 66 ? -3.762 -0.832 -4.697 1.00 95.94 66 TYR A O 1
ATOM 506 N N . ARG A 1 67 ? -5.502 -0.422 -6.057 1.00 95.25 67 ARG A N 1
ATOM 507 C CA . ARG A 1 67 ? -6.500 -0.416 -4.980 1.00 95.25 67 ARG A CA 1
ATOM 508 C C . ARG A 1 67 ? -7.057 -1.821 -4.807 1.00 95.25 67 ARG A C 1
ATOM 510 O O . ARG A 1 67 ? -7.450 -2.451 -5.784 1.00 95.25 67 ARG A O 1
ATOM 517 N N . ILE A 1 68 ? -7.103 -2.324 -3.579 1.00 95.06 68 ILE A N 1
ATOM 518 C CA . ILE A 1 68 ? -7.668 -3.643 -3.288 1.00 95.06 68 ILE A CA 1
ATOM 519 C C . ILE A 1 68 ? -9.184 -3.509 -3.069 1.00 95.06 68 ILE A C 1
ATOM 521 O O . ILE A 1 68 ? -9.583 -2.843 -2.116 1.00 95.06 68 ILE A O 1
ATOM 525 N N . PRO A 1 69 ? -10.039 -4.143 -3.901 1.00 92.12 69 PRO A N 1
ATOM 526 C CA . PRO A 1 69 ? -11.493 -3.976 -3.794 1.00 92.12 69 PRO A CA 1
ATOM 527 C C . PRO A 1 69 ? -12.096 -4.559 -2.510 1.00 92.12 69 PRO A C 1
ATOM 529 O O . PRO A 1 69 ? -12.999 -3.967 -1.931 1.00 92.12 69 PRO A O 1
ATOM 532 N N . ASP A 1 70 ? -11.585 -5.708 -2.058 1.00 92.62 70 ASP A N 1
ATOM 533 C CA . ASP A 1 70 ? -11.974 -6.339 -0.791 1.00 92.62 70 ASP A CA 1
ATOM 534 C C . ASP A 1 70 ? -10.733 -6.522 0.100 1.00 92.62 70 ASP A C 1
ATOM 536 O O . ASP A 1 70 ? -10.050 -7.556 0.031 1.00 92.62 70 ASP A O 1
ATOM 540 N N . PRO A 1 71 ? -10.398 -5.504 0.915 1.00 92.38 71 PRO A N 1
ATOM 541 C CA . PRO A 1 71 ? -9.228 -5.536 1.782 1.00 92.38 71 PRO A CA 1
ATOM 542 C C . PRO A 1 71 ? -9.252 -6.686 2.784 1.00 92.38 71 PRO A C 1
ATOM 544 O O . PRO A 1 71 ? -8.239 -7.351 2.990 1.00 92.38 71 PRO A O 1
ATOM 547 N N . MET A 1 72 ? -10.410 -6.966 3.384 1.00 90.00 72 MET A N 1
ATOM 548 C CA . MET A 1 72 ? -10.520 -7.953 4.458 1.00 90.00 72 MET A CA 1
ATOM 549 C C . MET A 1 72 ? -10.410 -9.378 3.921 1.00 90.00 72 MET A C 1
ATOM 551 O O . MET A 1 72 ? -9.792 -10.233 4.557 1.00 90.00 72 MET A O 1
ATOM 555 N N . ALA A 1 73 ? -10.965 -9.674 2.743 1.00 89.50 73 ALA A N 1
ATOM 556 C CA . ALA A 1 73 ? -10.705 -10.954 2.085 1.00 89.50 73 ALA A CA 1
ATOM 557 C C . ALA A 1 73 ? -9.246 -11.086 1.638 1.00 89.50 73 ALA A C 1
ATOM 559 O O . ALA A 1 73 ? -8.655 -12.151 1.822 1.00 89.50 73 ALA A O 1
ATOM 560 N N . PHE A 1 74 ? -8.651 -10.019 1.099 1.00 89.81 74 PHE A N 1
ATOM 561 C CA . PHE A 1 74 ? -7.256 -10.032 0.666 1.00 89.81 74 PHE A CA 1
ATOM 562 C C . PHE A 1 74 ? -6.291 -10.298 1.827 1.00 89.81 74 PHE A C 1
ATOM 564 O O . PHE A 1 74 ? -5.447 -11.187 1.717 1.00 89.81 74 PHE A O 1
ATOM 571 N N . LEU A 1 75 ? -6.434 -9.572 2.940 1.00 88.38 75 LEU A N 1
ATOM 572 C CA . LEU A 1 75 ? -5.558 -9.685 4.110 1.00 88.38 75 LEU A CA 1
ATOM 573 C C . LEU A 1 75 ? -5.676 -11.060 4.777 1.00 88.38 75 LEU A C 1
ATOM 575 O O . LEU A 1 75 ? -4.661 -11.636 5.150 1.00 88.38 75 LEU A O 1
ATOM 579 N N . ARG A 1 76 ? -6.884 -11.640 4.841 1.00 85.25 76 ARG A N 1
ATOM 580 C CA . ARG A 1 76 ? -7.098 -13.005 5.363 1.00 85.25 76 ARG A CA 1
ATOM 581 C C . ARG A 1 76 ? -6.387 -14.091 4.556 1.00 85.25 76 ARG A C 1
ATOM 583 O O . ARG A 1 76 ? -6.065 -15.137 5.105 1.00 85.25 76 ARG A O 1
ATOM 590 N N . GLN A 1 77 ? -6.158 -13.873 3.262 1.00 84.19 77 GLN A N 1
ATOM 591 C CA . GLN A 1 77 ? -5.428 -14.825 2.417 1.00 84.19 77 GLN A CA 1
ATOM 592 C C . GLN A 1 77 ? -3.909 -14.758 2.642 1.00 84.19 77 GLN A C 1
ATOM 594 O O . GLN A 1 77 ? -3.187 -15.670 2.233 1.00 84.19 77 GLN A O 1
ATOM 599 N N . GLN A 1 78 ? -3.408 -13.696 3.281 1.00 83.06 78 GLN A N 1
ATOM 600 C CA . GLN A 1 78 ? -1.983 -13.521 3.532 1.00 83.06 78 GLN A CA 1
ATOM 601 C C . GLN A 1 78 ? -1.575 -14.254 4.810 1.00 83.06 78 GLN A C 1
ATOM 603 O O . GLN A 1 78 ? -1.987 -13.894 5.906 1.00 83.06 78 GLN A O 1
ATOM 608 N N . LYS A 1 79 ? -0.679 -15.238 4.682 1.00 74.62 79 LYS A N 1
ATOM 609 C CA . LYS A 1 79 ? -0.077 -15.921 5.844 1.00 74.62 79 LYS A CA 1
ATOM 610 C C . LYS A 1 79 ? 0.862 -15.015 6.645 1.00 74.62 79 LYS A C 1
ATOM 612 O O . LYS A 1 79 ? 1.124 -15.264 7.815 1.00 74.62 79 LYS A O 1
ATOM 617 N N . ASN A 1 80 ? 1.440 -14.010 5.991 1.00 74.75 80 ASN A N 1
ATOM 618 C CA . ASN A 1 80 ? 2.364 -13.069 6.607 1.00 74.75 80 ASN A CA 1
ATOM 619 C C . ASN A 1 80 ? 2.103 -11.666 6.057 1.00 74.75 80 ASN A C 1
ATOM 621 O O . ASN A 1 80 ? 2.385 -11.386 4.896 1.00 74.75 80 ASN A O 1
ATOM 625 N N . LEU A 1 81 ? 1.606 -10.770 6.905 1.00 74.38 81 LEU A N 1
ATOM 626 C CA . LEU A 1 81 ? 1.324 -9.385 6.520 1.00 74.38 81 LEU A CA 1
ATOM 627 C C . LEU A 1 81 ? 2.594 -8.551 6.309 1.00 74.38 81 LEU A C 1
ATOM 629 O O . LEU A 1 81 ? 2.556 -7.555 5.598 1.00 74.38 81 LEU A O 1
ATOM 633 N N . HIS A 1 82 ? 3.736 -8.991 6.847 1.00 72.56 82 HIS A N 1
ATOM 634 C CA . HIS A 1 82 ? 5.042 -8.397 6.548 1.00 72.56 82 HIS A CA 1
ATOM 635 C C . HIS A 1 82 ? 5.616 -8.875 5.206 1.00 72.56 82 HIS A C 1
ATOM 637 O O . HIS A 1 82 ? 6.581 -8.297 4.714 1.00 72.56 82 HIS A O 1
ATOM 643 N N . ARG A 1 83 ? 5.054 -9.937 4.609 1.00 75.62 83 ARG A N 1
ATOM 644 C CA . ARG A 1 83 ? 5.455 -10.445 3.293 1.00 75.62 83 ARG A CA 1
ATOM 645 C C . ARG A 1 83 ? 4.227 -10.823 2.479 1.00 75.62 83 ARG A C 1
ATOM 647 O O . ARG A 1 83 ? 3.828 -11.984 2.422 1.00 75.62 83 ARG A O 1
ATOM 654 N N . ILE A 1 84 ? 3.676 -9.819 1.818 1.00 80.38 84 ILE A N 1
ATOM 655 C CA . ILE A 1 84 ? 2.516 -9.963 0.948 1.00 80.38 84 ILE A CA 1
ATOM 656 C C . ILE A 1 84 ? 2.881 -10.837 -0.255 1.00 80.38 84 ILE A C 1
ATOM 658 O O . ILE A 1 84 ? 3.867 -10.583 -0.949 1.00 80.38 84 ILE A O 1
ATOM 662 N N . VAL A 1 85 ? 2.095 -11.887 -0.493 1.00 75.31 85 VAL A N 1
ATOM 663 C CA . VAL A 1 85 ? 2.327 -12.837 -1.584 1.00 75.31 85 VAL A CA 1
ATOM 664 C C . VAL A 1 85 ? 1.325 -12.565 -2.695 1.00 75.31 85 VAL A C 1
ATOM 666 O O . VAL A 1 85 ? 0.143 -12.885 -2.589 1.00 75.31 85 VAL A O 1
ATOM 669 N N . VAL A 1 86 ? 1.817 -12.002 -3.799 1.00 77.38 86 VAL A N 1
ATOM 670 C CA . VAL A 1 86 ? 1.037 -11.811 -5.026 1.00 77.38 86 VAL A CA 1
ATOM 671 C C . VAL A 1 86 ? 1.773 -12.456 -6.189 1.00 77.38 86 VAL A C 1
ATOM 673 O O . VAL A 1 86 ? 2.921 -12.103 -6.474 1.00 77.38 86 VAL A O 1
ATOM 676 N N . GLN A 1 87 ? 1.108 -13.398 -6.865 1.00 71.12 87 GLN A N 1
ATOM 677 C CA . GLN A 1 87 ? 1.686 -14.121 -7.998 1.00 71.12 87 GLN A CA 1
ATOM 678 C C . GLN A 1 87 ? 2.112 -13.131 -9.100 1.00 71.12 87 GLN A C 1
ATOM 680 O O . GLN A 1 87 ? 1.282 -12.334 -9.544 1.00 71.12 87 GLN A O 1
ATOM 685 N N . PRO A 1 88 ? 3.394 -13.127 -9.509 1.00 66.19 88 PRO A N 1
ATOM 686 C CA . PRO A 1 88 ? 3.864 -12.281 -10.599 1.00 66.19 88 PRO A CA 1
ATOM 687 C C . PRO A 1 88 ? 3.336 -12.789 -11.941 1.00 66.19 88 PRO A C 1
ATOM 689 O O . PRO A 1 88 ? 3.275 -13.995 -12.171 1.00 66.19 88 PRO A O 1
ATOM 692 N N . GLN A 1 89 ? 3.052 -11.868 -12.861 1.00 67.31 89 GLN A N 1
ATOM 693 C CA . GLN A 1 89 ? 2.858 -12.192 -14.272 1.00 67.31 89 GLN A CA 1
ATOM 694 C C . GLN A 1 89 ? 4.081 -11.714 -15.062 1.00 67.31 89 GLN A C 1
ATOM 696 O O . GLN A 1 89 ? 4.104 -10.607 -15.601 1.00 67.31 89 GLN A O 1
ATOM 701 N N . TYR A 1 90 ? 5.130 -12.539 -15.061 1.00 63.94 90 TYR A N 1
ATOM 702 C CA . TYR A 1 90 ? 6.363 -12.265 -15.797 1.00 63.94 90 TYR A CA 1
ATOM 703 C C . TYR A 1 90 ? 6.101 -12.371 -17.304 1.00 63.94 90 TYR A C 1
ATOM 705 O O . TYR A 1 90 ? 5.600 -13.390 -17.777 1.00 63.94 90 TYR A O 1
ATOM 713 N N . LEU A 1 91 ? 6.402 -11.304 -18.042 1.00 57.94 91 LEU A N 1
ATOM 714 C CA . LEU A 1 91 ? 6.263 -11.236 -19.497 1.00 57.94 91 LEU A CA 1
ATOM 715 C C . LEU A 1 91 ? 7.540 -11.654 -20.238 1.00 57.94 91 LEU A C 1
ATOM 717 O O . LEU A 1 91 ? 7.475 -11.901 -21.439 1.00 57.94 91 LEU A O 1
ATOM 721 N N . GLY A 1 92 ? 8.678 -11.742 -19.543 1.00 59.56 92 GLY A N 1
ATOM 722 C CA . GLY A 1 92 ? 9.985 -11.861 -20.189 1.00 59.56 92 GLY A CA 1
ATOM 723 C C . GLY A 1 92 ? 10.442 -10.549 -20.825 1.00 59.56 92 GLY A C 1
ATOM 724 O O . GLY A 1 92 ? 9.760 -9.523 -20.744 1.00 59.56 92 GLY A O 1
ATOM 725 N N . ASP A 1 93 ? 11.613 -10.578 -21.460 1.00 56.97 93 ASP A N 1
ATOM 726 C CA . ASP A 1 93 ? 12.095 -9.453 -22.259 1.00 56.97 93 ASP A CA 1
ATOM 727 C C . ASP A 1 93 ? 11.121 -9.208 -23.419 1.00 56.97 93 ASP A C 1
ATOM 729 O O . ASP A 1 93 ? 10.924 -10.057 -24.289 1.00 56.97 93 ASP A O 1
ATOM 733 N N . GLY A 1 94 ? 10.445 -8.057 -23.387 1.00 56.88 94 GLY A N 1
ATOM 734 C CA . GLY A 1 94 ? 9.323 -7.763 -24.273 1.00 56.88 94 GLY A CA 1
ATOM 735 C C . GLY A 1 94 ? 9.657 -7.961 -25.756 1.00 56.88 94 GLY A C 1
ATOM 736 O O . GLY A 1 94 ? 10.604 -7.366 -26.274 1.00 56.88 94 GLY A O 1
ATOM 737 N N . LEU A 1 95 ? 8.810 -8.730 -26.452 1.00 53.56 95 LEU A N 1
ATOM 738 C CA . LEU A 1 95 ? 8.882 -9.055 -27.890 1.00 53.56 95 LEU A CA 1
ATOM 739 C C . LEU A 1 95 ? 9.075 -7.831 -28.812 1.00 53.56 95 LEU A C 1
ATOM 741 O O . LEU A 1 95 ? 9.529 -7.956 -29.943 1.00 53.56 95 LEU A O 1
ATOM 745 N N . ASN A 1 96 ? 8.765 -6.625 -28.340 1.00 54.81 96 ASN A N 1
ATOM 746 C CA . ASN A 1 96 ? 8.932 -5.387 -29.104 1.00 54.81 96 ASN A CA 1
ATOM 747 C C . ASN A 1 96 ? 10.408 -5.059 -29.400 1.00 54.81 96 ASN A C 1
ATOM 749 O O . ASN A 1 96 ? 10.715 -4.509 -30.460 1.00 54.81 96 ASN A O 1
ATOM 753 N N . ASN A 1 97 ? 11.332 -5.429 -28.506 1.00 55.22 97 ASN A N 1
ATOM 754 C CA . ASN A 1 97 ? 12.763 -5.165 -28.683 1.00 55.22 97 ASN A CA 1
ATOM 755 C C . ASN A 1 97 ? 13.394 -6.128 -29.701 1.00 55.22 97 ASN A C 1
ATOM 757 O O . ASN A 1 97 ? 14.193 -5.700 -30.533 1.00 55.22 97 ASN A O 1
ATOM 761 N N . THR A 1 98 ? 12.976 -7.399 -29.710 1.00 59.62 98 THR A N 1
ATOM 762 C CA . THR A 1 98 ? 13.369 -8.357 -30.755 1.00 59.62 98 THR A CA 1
ATOM 763 C C . THR A 1 98 ? 12.772 -7.988 -32.110 1.00 59.62 98 THR A C 1
ATOM 765 O O . THR A 1 98 ? 13.474 -8.087 -33.110 1.00 59.62 98 THR A O 1
ATOM 768 N N . LEU A 1 99 ? 11.531 -7.493 -32.166 1.00 58.28 99 LEU A N 1
ATOM 769 C CA . LEU A 1 99 ? 10.919 -7.015 -33.412 1.00 58.28 99 LEU A CA 1
ATOM 770 C C . LEU A 1 99 ? 11.628 -5.781 -33.986 1.00 58.28 99 LEU A C 1
ATOM 772 O O . LEU A 1 99 ? 11.903 -5.750 -35.182 1.00 58.28 99 LEU A O 1
ATOM 776 N N . THR A 1 100 ? 11.974 -4.801 -33.145 1.00 59.66 100 THR A N 1
ATOM 777 C CA . THR A 1 100 ? 12.739 -3.614 -33.575 1.00 59.66 100 THR A CA 1
ATOM 778 C C . THR A 1 100 ? 14.110 -4.017 -34.114 1.00 59.66 100 THR A C 1
ATOM 780 O O . THR A 1 100 ? 14.502 -3.590 -35.197 1.00 59.66 100 THR A O 1
ATOM 783 N N . TRP A 1 101 ? 14.807 -4.919 -33.416 1.00 63.38 101 TRP A N 1
ATOM 784 C CA . TRP A 1 101 ? 16.081 -5.463 -33.886 1.00 63.38 101 TRP A CA 1
ATOM 785 C C . TRP A 1 101 ? 15.943 -6.233 -35.207 1.00 63.38 101 TRP A C 1
ATOM 787 O O . TRP A 1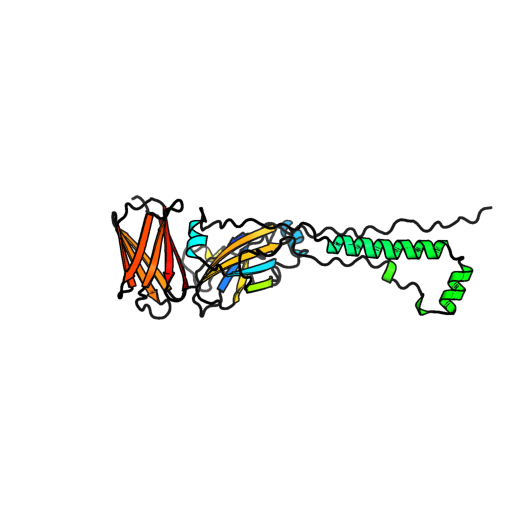 101 ? 16.746 -6.037 -36.118 1.00 63.38 101 TRP A O 1
ATOM 797 N N . LEU A 1 102 ? 14.925 -7.092 -35.343 1.00 67.31 102 LEU A N 1
ATOM 798 C CA . LEU A 1 102 ? 14.663 -7.841 -36.575 1.00 67.31 102 LEU A CA 1
ATOM 799 C C . LEU A 1 102 ? 14.364 -6.901 -37.747 1.00 67.31 102 LEU A C 1
ATOM 801 O O . LEU A 1 102 ? 14.860 -7.141 -38.846 1.00 67.31 102 LEU A O 1
ATOM 805 N N . TRP A 1 103 ? 13.604 -5.829 -37.514 1.00 63.91 103 TRP A N 1
ATOM 806 C CA . TRP A 1 103 ? 13.295 -4.813 -38.517 1.00 63.91 103 TRP A CA 1
ATOM 807 C C . TRP A 1 103 ? 14.538 -4.039 -38.964 1.00 63.91 103 TRP A C 1
ATOM 809 O O . TRP A 1 103 ? 14.805 -3.966 -40.162 1.00 63.91 103 TRP A O 1
ATOM 819 N N . ASP A 1 104 ? 15.342 -3.530 -38.028 1.00 61.16 104 ASP A N 1
ATOM 820 C CA . ASP A 1 104 ? 16.576 -2.795 -38.341 1.00 61.16 104 ASP A CA 1
ATOM 821 C C . ASP A 1 104 ? 17.591 -3.688 -39.074 1.00 61.16 104 ASP A C 1
ATOM 823 O O . ASP A 1 104 ? 18.222 -3.274 -40.052 1.00 61.16 104 ASP A O 1
ATOM 827 N N . ASN A 1 105 ? 17.700 -4.953 -38.659 1.00 64.50 105 ASN A N 1
ATOM 828 C CA . ASN A 1 105 ? 18.554 -5.951 -39.300 1.00 64.50 105 ASN A CA 1
ATOM 829 C C . ASN A 1 105 ? 18.048 -6.299 -40.715 1.00 64.50 105 ASN A C 1
ATOM 831 O O . ASN A 1 105 ? 18.836 -6.364 -41.661 1.00 64.50 105 ASN A O 1
ATOM 835 N N . TRP A 1 106 ? 16.733 -6.456 -40.896 1.00 63.34 106 TRP A N 1
ATOM 836 C CA . TRP A 1 106 ? 16.111 -6.689 -42.203 1.00 63.34 106 TRP A CA 1
ATOM 837 C C . TRP A 1 106 ? 16.264 -5.484 -43.145 1.00 63.34 106 TRP A C 1
ATOM 839 O O . TRP A 1 106 ? 16.618 -5.654 -44.316 1.00 63.34 106 TRP A O 1
ATOM 849 N N . TYR A 1 107 ? 16.097 -4.258 -42.642 1.00 63.88 107 TYR A N 1
ATOM 850 C CA . TYR A 1 107 ? 16.312 -3.028 -43.405 1.00 63.88 107 TYR A CA 1
ATOM 851 C C . TYR A 1 107 ? 17.784 -2.866 -43.823 1.00 63.88 107 TYR A C 1
ATOM 853 O O . TYR A 1 107 ? 18.080 -2.598 -44.990 1.00 63.88 107 TYR A O 1
ATOM 861 N N . GLY A 1 108 ? 18.728 -3.113 -42.909 1.00 61.59 108 GLY A N 1
ATOM 862 C CA . GLY A 1 108 ? 20.163 -3.073 -43.200 1.00 61.59 108 GLY A CA 1
ATOM 863 C C . GLY A 1 108 ? 20.601 -4.126 -44.225 1.00 61.59 108 GLY A C 1
ATOM 864 O O . GLY A 1 108 ? 21.323 -3.811 -45.176 1.00 61.59 108 GLY A O 1
ATOM 865 N N . LYS A 1 109 ? 20.125 -5.371 -44.082 1.00 62.97 109 LYS A N 1
ATOM 866 C CA . LYS A 1 109 ? 20.451 -6.477 -44.998 1.00 62.97 109 LYS A CA 1
ATOM 867 C C . LYS A 1 109 ? 19.835 -6.296 -46.385 1.00 62.97 109 LYS A C 1
ATOM 869 O O . LYS A 1 109 ? 20.548 -6.435 -47.377 1.00 62.97 109 LYS A O 1
ATOM 874 N N . SER A 1 110 ? 18.555 -5.930 -46.477 1.00 59.59 110 SER A N 1
ATOM 875 C CA . SER A 1 110 ? 17.877 -5.710 -47.768 1.00 59.59 110 SER A CA 1
ATOM 876 C C . SER A 1 110 ? 18.553 -4.610 -48.598 1.00 59.59 110 SER A C 1
ATOM 878 O O . SER A 1 110 ? 18.790 -4.781 -49.797 1.00 59.59 110 SER A O 1
ATOM 880 N N . ARG A 1 111 ? 18.971 -3.509 -47.961 1.00 62.09 111 ARG A N 1
ATOM 881 C CA . ARG A 1 111 ? 19.672 -2.405 -48.633 1.00 62.09 111 ARG A CA 1
ATOM 882 C C . ARG A 1 111 ? 21.108 -2.758 -49.044 1.00 62.09 111 ARG A C 1
ATOM 884 O O . ARG A 1 111 ? 21.534 -2.326 -50.114 1.00 62.09 111 ARG A O 1
ATOM 891 N N . ARG A 1 112 ? 21.844 -3.577 -48.278 1.00 64.06 112 ARG A N 1
ATOM 892 C CA . ARG A 1 112 ? 23.172 -4.091 -48.692 1.00 64.06 112 ARG A CA 1
ATOM 893 C C . ARG A 1 112 ? 23.078 -5.047 -49.884 1.00 64.06 112 ARG A C 1
ATOM 895 O O . ARG A 1 112 ? 23.913 -4.979 -50.783 1.00 64.06 112 ARG A O 1
ATOM 902 N N . VAL A 1 113 ? 22.036 -5.879 -49.948 1.00 63.78 113 VAL A N 1
ATOM 903 C CA . VAL A 1 113 ? 21.763 -6.727 -51.122 1.00 63.78 113 VAL A CA 1
ATOM 904 C C . VAL A 1 113 ? 21.486 -5.869 -52.363 1.00 63.78 113 VAL A C 1
ATOM 906 O O . VAL A 1 113 ? 22.058 -6.128 -53.423 1.00 63.78 113 VAL A O 1
ATOM 909 N N . MET A 1 114 ? 20.717 -4.780 -52.234 1.00 58.66 114 MET A N 1
ATOM 910 C CA . MET A 1 114 ? 20.564 -3.803 -53.323 1.00 58.66 114 MET A CA 1
ATOM 911 C C . MET A 1 114 ? 21.909 -3.170 -53.719 1.00 58.66 114 MET A C 1
ATOM 913 O O . MET A 1 114 ? 22.225 -3.111 -54.903 1.00 58.66 114 MET A O 1
ATOM 917 N N . GLN A 1 115 ? 22.759 -2.773 -52.765 1.00 56.88 115 GLN A N 1
ATOM 918 C CA . GLN A 1 115 ? 24.094 -2.224 -53.064 1.00 56.88 115 GLN A CA 1
ATOM 919 C C . GLN A 1 115 ? 25.028 -3.209 -53.783 1.00 56.88 115 GLN A C 1
ATOM 921 O O . GLN A 1 115 ? 25.863 -2.767 -54.572 1.00 56.88 115 GLN A O 1
ATOM 926 N N . ARG A 1 116 ? 24.900 -4.518 -53.526 1.00 59.88 116 ARG A N 1
ATOM 927 C CA . ARG A 1 116 ? 25.626 -5.570 -54.262 1.00 59.88 116 ARG A CA 1
ATOM 928 C C . ARG A 1 116 ? 25.088 -5.762 -55.677 1.00 59.88 116 ARG A C 1
ATOM 930 O O . ARG A 1 116 ? 25.864 -6.020 -56.588 1.00 59.88 116 ARG A O 1
ATOM 937 N N . THR A 1 117 ? 23.777 -5.613 -55.854 1.00 60.28 117 THR A N 1
ATOM 938 C CA . THR A 1 117 ? 23.101 -5.800 -57.147 1.00 60.28 117 THR A CA 1
ATOM 939 C C . THR A 1 117 ? 23.379 -4.636 -58.111 1.00 60.28 117 THR A C 1
ATOM 941 O O . THR A 1 117 ? 23.441 -4.839 -59.320 1.00 60.28 117 THR A O 1
ATOM 944 N N . PHE A 1 118 ? 23.614 -3.422 -57.597 1.00 59.00 118 PHE A N 1
ATOM 945 C CA . PHE A 1 118 ? 23.939 -2.247 -58.413 1.00 59.00 118 PHE A CA 1
ATOM 946 C C . PHE A 1 118 ? 25.451 -1.971 -58.484 1.00 59.00 118 PHE A C 1
ATOM 948 O O . PHE A 1 118 ? 26.138 -1.823 -57.466 1.00 59.00 118 PHE A O 1
ATOM 955 N N . SER A 1 119 ? 25.967 -1.811 -59.708 1.00 60.69 119 SER A N 1
ATOM 956 C CA . SER A 1 119 ? 27.361 -1.416 -59.952 1.00 60.69 119 SER A CA 1
ATOM 957 C C . SER A 1 119 ? 27.697 -0.068 -59.291 1.00 60.69 119 SER A C 1
ATOM 959 O O . SER A 1 119 ? 26.819 0.773 -59.078 1.00 60.69 119 SER A O 1
ATOM 961 N N . SER A 1 120 ? 28.975 0.161 -58.969 1.00 58.31 120 SER A N 1
ATOM 962 C CA . SER A 1 120 ? 29.441 1.424 -58.366 1.00 58.31 120 SER A CA 1
ATOM 963 C C . SER A 1 120 ? 29.057 2.649 -59.212 1.00 58.31 120 SER A C 1
ATOM 965 O O . SER A 1 120 ? 28.631 3.669 -58.673 1.00 58.31 120 SER A O 1
ATOM 967 N N . GLN A 1 121 ? 29.115 2.508 -60.541 1.00 59.25 121 GLN A N 1
ATOM 968 C CA . GLN A 1 121 ? 28.758 3.555 -61.498 1.00 59.25 121 GLN A CA 1
ATOM 969 C C . GLN A 1 121 ? 27.260 3.894 -61.444 1.00 59.25 121 GLN A C 1
ATOM 971 O O . GLN A 1 121 ? 26.875 5.060 -61.401 1.00 59.25 121 GLN A O 1
ATOM 976 N N . SER A 1 122 ? 26.402 2.871 -61.383 1.00 60.69 122 SER A N 1
ATOM 977 C CA . SER A 1 122 ? 24.949 3.048 -61.273 1.00 60.69 122 SER A CA 1
ATOM 978 C C . SER A 1 122 ? 24.563 3.726 -59.958 1.00 60.69 122 SER A C 1
ATOM 980 O O . SER A 1 122 ? 23.676 4.572 -59.947 1.00 60.69 122 SER A O 1
ATOM 982 N N . ARG A 1 123 ? 25.254 3.404 -58.856 1.00 60.78 123 ARG A N 1
ATOM 983 C CA . ARG A 1 123 ? 25.025 4.041 -57.551 1.00 60.78 123 ARG A CA 1
ATOM 984 C C . ARG A 1 123 ? 25.359 5.529 -57.573 1.00 60.78 123 ARG A C 1
ATOM 986 O O . ARG A 1 123 ? 24.538 6.312 -57.113 1.00 60.78 123 ARG A O 1
ATOM 993 N N . GLN A 1 124 ? 26.503 5.909 -58.145 1.00 62.00 124 GLN A N 1
ATOM 994 C CA . GLN A 1 124 ? 26.903 7.315 -58.267 1.00 62.00 124 GLN A CA 1
ATOM 995 C C . GLN A 1 124 ? 25.897 8.121 -59.097 1.00 62.00 124 GLN A C 1
ATOM 997 O O . GLN A 1 124 ? 25.450 9.175 -58.645 1.00 62.00 124 GLN A O 1
ATOM 1002 N N . ASN A 1 125 ? 25.465 7.585 -60.243 1.00 65.00 125 ASN A N 1
ATOM 1003 C CA . ASN A 1 125 ? 24.487 8.245 -61.112 1.00 65.00 125 ASN A CA 1
ATOM 1004 C C . ASN A 1 125 ? 23.112 8.401 -60.435 1.00 65.00 125 ASN A C 1
ATOM 1006 O O . ASN A 1 125 ? 22.474 9.442 -60.562 1.00 65.00 125 ASN A O 1
ATOM 1010 N N . VAL A 1 126 ? 22.664 7.394 -59.677 1.00 63.06 126 VAL A N 1
ATOM 1011 C CA . VAL A 1 126 ? 21.376 7.434 -58.962 1.00 63.06 126 VAL A CA 1
ATOM 1012 C C . VAL A 1 126 ? 21.415 8.404 -57.779 1.00 63.06 126 VAL A C 1
ATOM 1014 O O . VAL A 1 126 ? 20.462 9.152 -57.589 1.00 63.06 126 VAL A O 1
ATOM 1017 N N . THR A 1 127 ? 22.514 8.463 -57.018 1.00 61.59 127 THR A N 1
ATOM 1018 C CA . THR A 1 127 ? 22.653 9.440 -55.921 1.00 61.59 127 THR A CA 1
ATOM 1019 C C . THR A 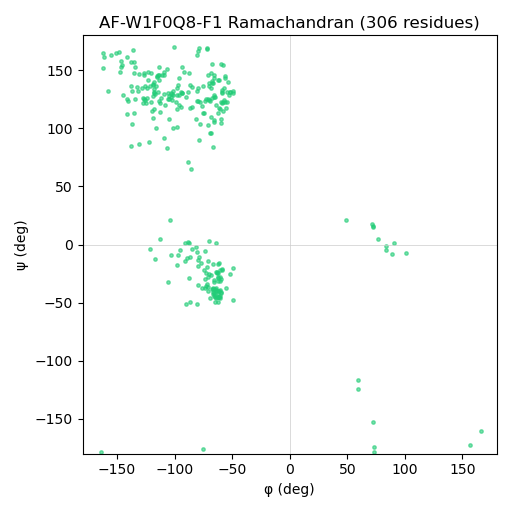1 127 ? 22.833 10.874 -56.417 1.00 61.59 127 THR A C 1
ATOM 1021 O O . THR A 1 127 ? 22.427 11.802 -55.731 1.00 61.59 127 THR A O 1
ATOM 1024 N N . GLN A 1 128 ? 23.401 11.067 -57.615 1.00 65.06 128 GLN A N 1
ATOM 1025 C CA . GLN A 1 128 ? 23.478 12.384 -58.258 1.00 65.06 128 GLN A CA 1
ATOM 1026 C C . GLN A 1 128 ? 22.106 12.871 -58.749 1.00 65.06 128 GLN A C 1
ATOM 1028 O O . GLN A 1 128 ? 21.825 14.062 -58.664 1.00 65.06 128 GLN A O 1
ATOM 1033 N N . ALA A 1 129 ? 21.251 11.965 -59.241 1.00 71.31 129 ALA A N 1
ATOM 1034 C CA . ALA A 1 129 ? 19.902 12.296 -59.707 1.00 71.31 129 ALA A CA 1
ATOM 1035 C C . ALA A 1 129 ? 18.884 12.455 -58.561 1.00 71.31 129 ALA A C 1
ATOM 1037 O O . ALA A 1 129 ? 17.987 13.290 -58.645 1.00 71.31 129 ALA A O 1
ATOM 1038 N N . LEU A 1 130 ? 19.018 11.662 -57.494 1.00 67.44 130 LEU A N 1
ATOM 1039 C CA . LEU A 1 130 ? 18.147 11.668 -56.317 1.00 67.44 130 LEU A CA 1
ATOM 1040 C C . LEU A 1 130 ? 19.013 11.725 -55.046 1.00 67.44 130 LEU A C 1
ATOM 1042 O O . LEU A 1 130 ? 19.343 10.683 -54.468 1.00 67.44 130 LEU A O 1
ATOM 1046 N N . PRO A 1 131 ? 19.393 12.932 -54.586 1.00 65.50 131 PRO A N 1
ATOM 1047 C CA . PRO A 1 131 ? 20.279 13.094 -53.433 1.00 65.50 131 PRO A CA 1
ATOM 1048 C C . PRO A 1 131 ? 19.655 12.622 -52.108 1.00 65.50 131 PRO A C 1
ATOM 1050 O O . PRO A 1 131 ? 20.361 12.330 -51.147 1.00 65.50 131 PRO A O 1
ATOM 1053 N N . GLU A 1 132 ? 18.336 12.455 -52.048 1.00 58.56 132 GLU A N 1
ATOM 1054 C CA . GLU A 1 132 ? 17.631 11.828 -50.920 1.00 58.56 132 GLU A CA 1
ATOM 1055 C C . GLU A 1 132 ? 18.018 10.354 -50.677 1.00 58.56 132 GLU A C 1
ATOM 1057 O O . GLU A 1 132 ? 17.797 9.823 -49.590 1.00 58.56 132 GLU A O 1
ATOM 1062 N N . LEU A 1 133 ? 18.650 9.695 -51.657 1.00 59.56 133 LEU A N 1
ATOM 1063 C CA . LEU A 1 133 ? 19.172 8.330 -51.535 1.00 59.56 133 LEU A CA 1
ATOM 1064 C C . LEU A 1 133 ? 20.612 8.278 -50.992 1.00 59.56 133 LEU A C 1
ATOM 1066 O O . LEU A 1 133 ? 21.181 7.186 -50.880 1.00 59.56 133 LEU A O 1
ATOM 1070 N N . HIS A 1 134 ? 21.218 9.425 -50.649 1.00 61.62 134 HIS A N 1
ATOM 1071 C CA . HIS A 1 134 ? 22.526 9.460 -50.000 1.00 61.62 134 HIS A CA 1
ATOM 1072 C C . HIS A 1 134 ? 22.504 8.686 -48.676 1.00 61.62 134 HIS A C 1
ATOM 1074 O O . HIS A 1 134 ? 21.651 8.874 -47.808 1.00 61.62 134 HIS A O 1
ATOM 1080 N N . LEU A 1 135 ? 23.497 7.813 -48.509 1.00 57.88 135 LEU A N 1
ATOM 1081 C CA . LEU A 1 135 ? 23.711 7.059 -47.280 1.00 57.88 135 LEU A CA 1
ATOM 1082 C C . LEU A 1 135 ? 24.153 8.021 -46.173 1.00 57.88 135 LEU A C 1
ATOM 1084 O O . LEU A 1 135 ? 25.328 8.358 -46.061 1.00 57.88 135 LEU A O 1
ATOM 1088 N N . GLY A 1 136 ? 23.210 8.473 -45.352 1.00 60.38 136 GLY A N 1
ATOM 1089 C CA . GLY A 1 136 ? 23.537 9.114 -44.084 1.00 60.38 136 GLY A CA 1
ATOM 1090 C C . GLY A 1 136 ? 24.056 8.099 -43.059 1.00 60.38 136 GLY A C 1
ATOM 1091 O O . GLY A 1 136 ? 23.883 6.887 -43.201 1.00 60.38 136 GLY A O 1
ATOM 1092 N N . ASN A 1 137 ? 24.594 8.592 -41.942 1.00 57.62 137 ASN A N 1
ATOM 1093 C CA . ASN A 1 137 ? 25.074 7.757 -40.828 1.00 57.62 137 ASN A CA 1
ATOM 1094 C C . ASN A 1 137 ? 23.968 6.933 -40.132 1.00 57.62 137 ASN A C 1
ATOM 1096 O O . ASN A 1 137 ? 24.246 6.230 -39.167 1.00 57.62 137 ASN A O 1
ATOM 1100 N N . ALA A 1 138 ? 22.713 7.013 -40.586 1.00 56.50 138 ALA A N 1
ATOM 1101 C CA . ALA A 1 138 ? 21.568 6.323 -39.999 1.00 56.50 138 ALA A CA 1
ATOM 1102 C C . ALA A 1 138 ? 21.704 4.790 -40.011 1.00 56.50 138 ALA A C 1
ATOM 1104 O O . ALA A 1 138 ? 21.238 4.151 -39.080 1.00 56.50 138 ALA A O 1
ATOM 1105 N N . ILE A 1 139 ? 22.393 4.212 -41.001 1.00 55.66 139 ILE A N 1
ATOM 1106 C CA . ILE A 1 139 ? 22.584 2.751 -41.128 1.00 55.66 139 ILE A CA 1
ATOM 1107 C C . ILE A 1 139 ? 23.607 2.203 -40.120 1.00 55.66 139 ILE A C 1
ATOM 1109 O O . ILE A 1 139 ? 23.600 1.017 -39.813 1.00 55.66 139 ILE A O 1
ATOM 1113 N N . ILE A 1 140 ? 24.489 3.062 -39.600 1.00 56.53 140 ILE A N 1
ATOM 1114 C CA . ILE A 1 140 ? 25.505 2.693 -38.601 1.00 56.53 140 ILE A CA 1
ATOM 1115 C C . ILE A 1 140 ? 25.014 3.031 -37.183 1.00 56.53 140 ILE A C 1
ATOM 1117 O O . ILE A 1 140 ? 25.637 2.640 -36.197 1.00 56.53 140 ILE A O 1
ATOM 1121 N N . LYS A 1 141 ? 23.891 3.752 -37.045 1.00 57.28 141 LYS A N 1
ATOM 1122 C CA . LYS A 1 141 ? 23.353 4.064 -35.721 1.00 57.28 141 LYS A CA 1
ATOM 1123 C C . LYS A 1 141 ? 22.865 2.770 -35.062 1.00 57.28 141 LYS A C 1
ATOM 1125 O O . LYS A 1 141 ? 22.055 2.068 -35.664 1.00 57.28 141 LYS A O 1
ATOM 1130 N N . PRO A 1 142 ? 23.325 2.458 -33.839 1.00 58.56 142 PRO A N 1
ATOM 1131 C CA . PRO A 1 142 ? 22.820 1.305 -33.113 1.00 58.56 142 PRO A CA 1
ATOM 1132 C C . PRO A 1 142 ? 21.321 1.473 -32.852 1.00 58.56 142 PRO A C 1
ATOM 1134 O O . PRO A 1 142 ? 20.850 2.577 -32.549 1.00 58.56 142 PRO A O 1
ATOM 1137 N N . SER A 1 143 ? 20.586 0.368 -32.965 1.00 56.84 143 SER A N 1
ATOM 1138 C CA . SER A 1 143 ? 19.167 0.282 -32.631 1.00 56.84 143 SER A CA 1
ATOM 1139 C C . SER A 1 143 ? 18.952 0.771 -31.196 1.00 56.84 143 SER A C 1
ATOM 1141 O O . SER A 1 143 ? 19.570 0.268 -30.254 1.00 56.84 143 SER A O 1
ATOM 1143 N N . ARG A 1 144 ? 18.104 1.789 -31.022 1.00 55.72 144 ARG A N 1
ATOM 1144 C CA . ARG A 1 144 ? 17.773 2.333 -29.699 1.00 55.72 144 ARG A CA 1
ATOM 1145 C C . ARG A 1 144 ? 16.714 1.448 -29.060 1.00 55.72 144 ARG A C 1
ATOM 1147 O O . ARG A 1 144 ? 15.560 1.472 -29.471 1.00 55.72 144 ARG A O 1
ATOM 1154 N N . TYR A 1 145 ? 17.108 0.682 -28.054 1.0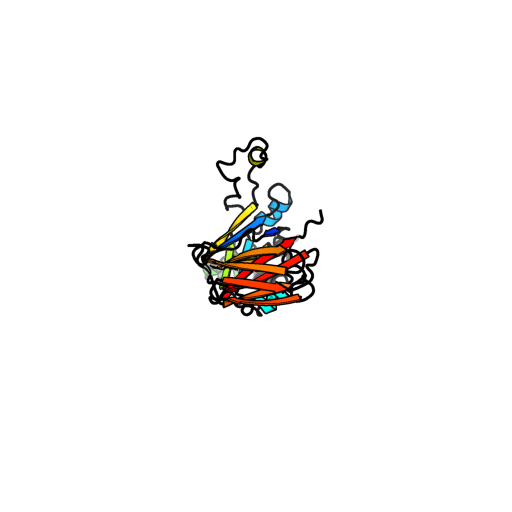0 58.72 145 TYR A N 1
ATOM 1155 C CA . TYR A 1 145 ? 16.181 -0.153 -27.306 1.00 58.72 145 TYR A CA 1
ATOM 1156 C C . TYR A 1 145 ? 15.413 0.670 -26.279 1.00 58.72 145 TYR A C 1
ATOM 1158 O O . TYR A 1 145 ? 15.993 1.462 -25.534 1.00 58.72 145 TYR A O 1
ATOM 1166 N N . VAL A 1 146 ? 14.103 0.450 -26.223 1.00 57.81 146 VAL A N 1
ATOM 1167 C CA . VAL A 1 146 ? 13.249 0.997 -25.171 1.00 57.81 146 VAL A CA 1
ATOM 1168 C C . VAL A 1 146 ? 13.211 -0.023 -24.038 1.00 57.81 146 VAL A C 1
ATOM 1170 O O . VAL A 1 146 ? 12.929 -1.204 -24.256 1.00 57.81 146 VAL A O 1
ATOM 1173 N N . GLN A 1 147 ? 13.525 0.413 -22.819 1.00 60.09 147 GLN A N 1
ATOM 1174 C CA . GLN A 1 147 ? 13.347 -0.432 -21.642 1.00 60.09 147 GLN A CA 1
ATOM 1175 C C . GLN A 1 147 ? 11.850 -0.641 -21.408 1.00 60.09 147 GLN A C 1
ATOM 1177 O O . GLN A 1 147 ? 11.143 0.285 -21.016 1.00 60.09 147 GLN A O 1
ATOM 1182 N N . ASN A 1 148 ? 11.375 -1.861 -21.651 1.00 63.25 148 ASN A N 1
ATOM 1183 C CA . ASN A 1 148 ? 10.018 -2.268 -21.313 1.00 63.25 148 ASN A CA 1
ATOM 1184 C C . ASN A 1 148 ? 10.019 -2.983 -19.963 1.00 63.25 148 ASN A C 1
ATOM 1186 O O . ASN A 1 148 ? 10.938 -3.736 -19.648 1.00 63.25 148 ASN A O 1
ATOM 1190 N N . ASN A 1 149 ? 8.964 -2.766 -19.181 1.00 67.38 149 ASN A N 1
ATOM 1191 C CA . ASN A 1 149 ? 8.781 -3.458 -17.914 1.00 67.38 149 ASN A CA 1
ATOM 1192 C C . ASN A 1 149 ? 8.581 -4.967 -18.163 1.00 67.38 149 ASN A C 1
ATOM 1194 O O . ASN A 1 149 ? 7.702 -5.358 -18.933 1.00 67.38 149 ASN A O 1
ATOM 1198 N N . GLN A 1 150 ? 9.383 -5.802 -17.499 1.00 73.31 150 GLN A N 1
ATOM 1199 C CA . GLN A 1 150 ? 9.352 -7.263 -17.642 1.00 73.31 150 GLN A CA 1
ATOM 1200 C C . GLN A 1 150 ? 8.139 -7.922 -16.958 1.00 73.31 150 GLN A C 1
ATOM 1202 O O . GLN A 1 150 ? 7.923 -9.127 -17.101 1.00 73.31 150 GLN A O 1
ATOM 1207 N N . PHE A 1 151 ? 7.321 -7.162 -16.224 1.00 75.88 151 PHE A N 1
ATOM 1208 C CA . PHE A 1 151 ? 6.132 -7.657 -15.530 1.00 75.88 151 PHE A CA 1
ATOM 1209 C C . PHE A 1 151 ? 4.856 -6.999 -16.062 1.00 75.88 151 PHE A C 1
ATOM 1211 O O . PHE A 1 151 ? 4.737 -5.770 -16.116 1.00 75.88 151 PHE A O 1
ATOM 1218 N N . SER A 1 152 ? 3.854 -7.818 -16.395 1.00 80.62 152 SER A N 1
ATOM 1219 C CA . SER A 1 152 ? 2.499 -7.336 -16.689 1.00 80.62 152 SER A CA 1
ATOM 1220 C C . SER A 1 152 ? 1.849 -6.733 -15.446 1.00 80.62 152 SER A C 1
ATOM 1222 O O . SER A 1 152 ? 2.036 -7.275 -14.355 1.00 80.62 152 SER A O 1
ATOM 1224 N N . PRO A 1 153 ? 1.016 -5.689 -15.599 1.00 85.19 153 PRO A N 1
ATOM 1225 C CA . PRO A 1 153 ? 0.152 -5.242 -14.520 1.00 85.19 153 PRO A CA 1
ATOM 1226 C C . PRO A 1 153 ? -0.757 -6.365 -14.006 1.00 85.19 153 PRO A C 1
ATOM 1228 O O . PRO A 1 153 ? -1.262 -7.186 -14.777 1.00 85.19 153 PRO A O 1
ATOM 1231 N N . LEU A 1 154 ? -1.015 -6.363 -12.699 1.00 86.50 154 LEU A N 1
ATOM 1232 C CA . LEU A 1 154 ? -1.908 -7.317 -12.048 1.00 86.50 154 LEU A CA 1
ATOM 1233 C C . LEU A 1 154 ? -3.366 -7.073 -12.455 1.00 86.50 154 LEU A C 1
ATOM 1235 O O . LEU A 1 154 ? -4.067 -6.277 -11.843 1.00 86.50 154 LEU A O 1
ATOM 1239 N N . LYS A 1 155 ? -3.857 -7.817 -13.451 1.00 83.25 155 LYS A N 1
ATOM 1240 C CA . LYS A 1 155 ? -5.223 -7.656 -13.990 1.00 83.25 155 LYS A CA 1
ATOM 1241 C C . LYS A 1 155 ? -6.347 -7.843 -12.962 1.00 83.25 155 LYS A C 1
ATOM 1243 O O . LYS A 1 155 ? -7.460 -7.390 -13.192 1.00 83.25 155 LYS A O 1
ATOM 1248 N N . LYS A 1 156 ? -6.070 -8.535 -11.851 1.00 86.56 156 LYS A N 1
ATOM 1249 C CA . LYS A 1 156 ? -7.044 -8.799 -10.781 1.00 86.56 156 LYS A CA 1
ATOM 1250 C C . LYS A 1 156 ? -7.401 -7.542 -9.978 1.00 86.56 156 LYS A C 1
ATOM 1252 O O . LYS A 1 156 ? -8.474 -7.507 -9.383 1.00 86.56 156 LYS A O 1
ATOM 1257 N N . TYR A 1 157 ? -6.515 -6.547 -9.927 1.00 89.94 157 TYR A N 1
ATOM 1258 C CA . TYR A 1 157 ? -6.693 -5.361 -9.092 1.00 89.94 157 TYR A CA 1
ATOM 1259 C C . TYR A 1 157 ? -6.744 -4.091 -9.952 1.00 89.94 157 TYR A C 1
ATOM 1261 O O . TYR A 1 157 ? -5.942 -3.962 -10.879 1.00 89.94 157 TYR A O 1
ATOM 1269 N N . PRO A 1 158 ? -7.653 -3.143 -9.657 1.00 92.94 158 PRO A N 1
ATOM 1270 C CA . PRO A 1 158 ? -7.672 -1.835 -10.303 1.00 92.94 158 PRO A CA 1
ATOM 1271 C C . PRO A 1 158 ? -6.331 -1.109 -10.155 1.00 92.94 158 PRO A C 1
ATOM 1273 O O . PRO A 1 158 ? -5.861 -0.894 -9.036 1.00 92.94 158 PRO A O 1
ATOM 1276 N N . LEU A 1 159 ? -5.722 -0.736 -11.283 1.00 94.12 159 LEU A N 1
ATOM 1277 C CA . LEU A 1 159 ? -4.526 0.104 -11.320 1.00 94.12 159 LEU A CA 1
ATOM 1278 C C . LEU A 1 159 ? -4.940 1.562 -11.091 1.00 94.12 159 LEU A C 1
ATOM 1280 O O . LEU A 1 159 ? -5.755 2.090 -11.842 1.00 94.12 159 LEU A O 1
ATOM 1284 N N . VAL A 1 160 ? -4.374 2.184 -10.062 1.00 95.00 160 VAL A N 1
ATOM 1285 C CA . VAL A 1 160 ? -4.593 3.593 -9.710 1.00 95.00 160 VAL A CA 1
ATOM 1286 C C . VAL A 1 160 ? -3.569 4.466 -10.421 1.00 95.00 160 VAL A C 1
ATOM 1288 O O . VAL A 1 160 ? -3.931 5.413 -11.109 1.00 95.00 160 VAL A O 1
ATOM 1291 N N . GLU A 1 161 ? -2.289 4.113 -10.298 1.00 93.69 161 GLU A N 1
ATOM 1292 C CA . GLU A 1 161 ? -1.195 4.909 -10.846 1.00 93.69 161 GLU A CA 1
ATOM 1293 C C . GLU A 1 161 ? -0.031 4.023 -11.296 1.00 93.69 161 GLU A C 1
ATOM 1295 O O . GLU A 1 161 ? 0.228 2.962 -10.718 1.00 93.69 161 GLU A O 1
ATOM 1300 N N . GLN A 1 162 ? 0.678 4.462 -12.335 1.00 93.19 162 GLN A N 1
ATOM 1301 C CA . GLN A 1 162 ? 1.923 3.858 -12.788 1.00 93.19 162 GLN A CA 1
ATOM 1302 C C . GLN A 1 162 ? 2.900 4.954 -13.209 1.00 93.19 162 GLN A C 1
ATOM 1304 O O . GLN A 1 162 ? 2.609 5.732 -14.116 1.00 93.19 162 GLN A O 1
ATOM 1309 N N . PHE A 1 163 ? 4.084 4.966 -12.603 1.00 92.81 163 PHE A N 1
ATOM 1310 C CA . PHE A 1 163 ? 5.119 5.956 -12.890 1.00 92.81 163 PHE A CA 1
ATOM 1311 C C . PHE A 1 163 ? 6.520 5.388 -12.655 1.00 92.81 163 PHE A C 1
ATOM 1313 O O . PHE A 1 163 ? 6.688 4.351 -12.017 1.00 92.81 163 PHE A O 1
ATOM 1320 N N . ARG A 1 164 ? 7.542 6.077 -13.171 1.00 90.94 164 ARG A N 1
ATOM 1321 C CA . ARG A 1 164 ? 8.950 5.782 -12.882 1.00 90.94 164 ARG A CA 1
ATOM 1322 C C . ARG A 1 164 ? 9.501 6.840 -11.938 1.00 90.94 164 ARG A C 1
ATOM 1324 O O . ARG A 1 164 ? 9.450 8.025 -12.253 1.00 90.94 164 ARG A O 1
ATOM 1331 N N . TYR A 1 165 ? 10.054 6.411 -10.809 1.00 92.44 165 TYR A N 1
ATOM 1332 C CA . TYR A 1 165 ? 10.652 7.297 -9.817 1.00 92.44 165 TYR A CA 1
ATOM 1333 C C . TYR A 1 165 ? 12.189 7.304 -9.925 1.00 92.44 165 TYR A C 1
ATOM 1335 O O . TYR A 1 165 ? 12.796 6.228 -9.996 1.00 92.44 165 TYR A O 1
ATOM 1343 N N . PRO A 1 166 ? 12.853 8.476 -9.945 1.00 90.62 166 PRO A N 1
ATOM 1344 C CA . PRO A 1 166 ? 14.296 8.563 -10.152 1.00 90.62 166 PRO A CA 1
ATOM 1345 C C . PRO A 1 166 ? 15.073 8.229 -8.867 1.00 90.62 166 PRO A C 1
ATOM 1347 O O . PRO A 1 166 ? 15.413 9.104 -8.073 1.00 90.62 166 PRO A O 1
ATOM 1350 N N . LEU A 1 167 ? 15.397 6.945 -8.687 1.00 87.44 167 LEU A N 1
ATOM 1351 C CA . LEU A 1 167 ? 16.049 6.394 -7.489 1.00 87.44 167 LEU A CA 1
ATOM 1352 C C . LEU A 1 167 ? 17.295 7.172 -7.029 1.00 87.44 167 LEU A C 1
ATOM 1354 O O . LEU A 1 167 ? 17.431 7.480 -5.849 1.00 87.44 167 LEU A O 1
ATOM 1358 N N . TRP A 1 168 ? 18.202 7.487 -7.956 1.00 85.94 168 TRP A N 1
ATOM 1359 C CA . TRP A 1 168 ? 19.519 8.059 -7.637 1.00 85.94 168 TRP A CA 1
ATOM 1360 C C . TRP A 1 168 ? 19.542 9.588 -7.573 1.00 85.94 168 TRP A C 1
ATOM 1362 O O . TRP A 1 168 ? 20.521 10.162 -7.107 1.00 85.94 168 TRP A O 1
ATOM 1372 N N . GLN A 1 169 ? 18.477 10.243 -8.037 1.00 86.81 169 GLN A N 1
ATOM 1373 C CA . GLN A 1 169 ? 18.314 11.701 -7.957 1.00 86.81 169 GLN A CA 1
ATOM 1374 C C . GLN A 1 169 ? 17.444 12.105 -6.759 1.00 86.81 169 GLN A C 1
ATOM 1376 O O . GLN A 1 169 ? 17.451 13.264 -6.346 1.00 86.81 169 GLN A O 1
ATOM 1381 N N . ALA A 1 170 ? 16.684 11.157 -6.206 1.00 87.31 170 ALA A N 1
ATOM 1382 C CA . ALA A 1 170 ? 15.847 11.371 -5.044 1.00 87.31 170 ALA A CA 1
ATOM 1383 C C . ALA A 1 170 ? 16.671 11.618 -3.774 1.00 87.31 170 ALA A C 1
ATOM 1385 O O . ALA A 1 170 ? 17.764 11.077 -3.584 1.00 87.31 170 ALA A O 1
ATOM 1386 N N . LYS A 1 171 ? 16.113 12.443 -2.884 1.00 88.19 171 LYS A N 1
ATOM 1387 C CA . LYS A 1 171 ? 16.732 12.769 -1.599 1.00 88.19 171 LYS A CA 1
ATOM 1388 C C . LYS A 1 171 ? 16.696 11.543 -0.679 1.00 88.19 171 LYS A C 1
ATOM 1390 O O . LYS A 1 171 ? 15.605 11.017 -0.443 1.00 88.19 171 LYS A O 1
ATOM 1395 N N . PRO A 1 172 ? 17.849 11.096 -0.153 1.00 88.19 172 PRO A N 1
ATOM 1396 C CA . PRO A 1 172 ? 17.884 10.016 0.818 1.00 88.19 172 PRO A CA 1
ATOM 1397 C C . PRO A 1 172 ? 17.096 10.336 2.088 1.00 88.19 172 PRO A C 1
ATOM 1399 O O . PRO A 1 172 ? 16.949 11.498 2.464 1.00 88.19 172 PRO A O 1
ATOM 1402 N N . VAL A 1 173 ? 16.638 9.296 2.780 1.00 85.12 173 VAL A N 1
ATOM 1403 C CA . VAL A 1 173 ? 16.030 9.432 4.105 1.00 85.12 173 VAL A CA 1
ATOM 1404 C C . VAL A 1 173 ? 17.073 9.962 5.087 1.00 85.12 173 VAL A C 1
ATOM 1406 O O . VAL A 1 173 ? 18.105 9.329 5.324 1.00 85.12 173 VAL A O 1
ATOM 1409 N N . GLU A 1 174 ? 16.786 11.124 5.668 1.00 81.44 174 GLU A N 1
ATOM 1410 C CA . GLU A 1 174 ? 17.619 11.741 6.695 1.00 81.44 174 GLU A CA 1
ATOM 1411 C C . GLU A 1 174 ? 17.162 11.331 8.105 1.00 81.44 174 GLU A C 1
ATOM 1413 O O . GLU A 1 174 ? 15.965 11.116 8.336 1.00 81.44 174 GLU A O 1
ATOM 1418 N N . PRO A 1 175 ? 18.091 11.234 9.075 1.00 74.06 175 PRO A N 1
ATOM 1419 C CA . PRO A 1 175 ? 17.738 11.122 10.485 1.00 74.06 175 PRO A CA 1
ATOM 1420 C C . PRO A 1 175 ? 16.857 12.301 10.920 1.00 74.06 175 PRO A C 1
ATOM 1422 O O . PRO A 1 175 ? 17.076 13.435 10.493 1.00 74.06 175 PRO A O 1
ATOM 1425 N N . GLN A 1 176 ? 15.881 12.053 11.798 1.00 67.50 176 GLN A N 1
ATOM 1426 C CA . GLN A 1 176 ? 15.017 13.119 12.313 1.00 67.50 176 GLN A CA 1
ATOM 1427 C C . GLN A 1 176 ? 15.852 14.203 13.011 1.00 67.50 176 GLN A C 1
ATOM 1429 O O . GLN A 1 176 ? 16.589 13.932 13.965 1.00 67.50 176 GLN A O 1
ATOM 1434 N N . GLN A 1 177 ? 15.732 15.440 12.527 1.00 64.75 177 GLN A N 1
ATOM 1435 C CA . GLN A 1 177 ? 16.423 16.590 13.100 1.00 64.75 177 GLN A CA 1
ATOM 1436 C C . GLN A 1 177 ? 15.889 16.856 14.516 1.00 64.75 177 GLN A C 1
ATOM 1438 O O . GLN A 1 177 ? 14.683 16.938 14.725 1.00 64.75 177 GLN A O 1
ATOM 1443 N N . GLY A 1 178 ? 16.788 16.981 15.498 1.00 60.56 178 GLY A N 1
ATOM 1444 C CA . GLY A 1 178 ? 16.433 17.335 16.881 1.00 60.56 178 GLY A CA 1
ATOM 1445 C C . GLY A 1 178 ? 16.382 16.178 17.885 1.00 60.56 178 GLY A C 1
ATOM 1446 O O . GLY A 1 178 ? 16.320 16.441 19.082 1.00 60.56 178 GLY A O 1
ATOM 1447 N N . VAL A 1 179 ? 16.512 14.914 17.460 1.00 60.38 179 VAL A N 1
ATOM 1448 C CA . VAL A 1 179 ? 16.604 13.764 18.386 1.00 60.38 179 VAL A CA 1
ATOM 1449 C C . VAL A 1 179 ? 18.058 13.558 18.834 1.00 60.38 179 VAL A C 1
ATOM 1451 O O . VAL A 1 179 ? 18.715 12.566 18.506 1.00 60.38 179 VAL A O 1
ATOM 1454 N N . LYS A 1 180 ? 18.594 14.543 19.566 1.00 57.53 180 LYS A N 1
ATOM 1455 C CA . LYS A 1 180 ? 19.857 14.416 20.310 1.00 57.53 180 LYS A CA 1
ATOM 1456 C C . LYS A 1 180 ? 19.552 13.873 21.703 1.00 57.53 180 LYS A C 1
ATOM 1458 O O . LYS A 1 180 ? 19.603 14.601 22.687 1.00 57.53 180 LYS A O 1
ATOM 1463 N N . LEU A 1 181 ? 19.181 12.601 21.769 1.00 62.16 181 LEU A N 1
ATOM 1464 C CA . LEU A 1 181 ? 19.130 11.884 23.040 1.00 62.16 181 LEU A CA 1
ATOM 1465 C C . LEU A 1 181 ? 20.537 11.357 23.338 1.00 62.16 181 LEU A C 1
ATOM 1467 O O . LEU A 1 181 ? 21.207 10.841 22.438 1.00 62.16 181 LEU A O 1
ATOM 1471 N N . GLU A 1 182 ? 21.004 11.497 24.577 1.00 57.38 182 GLU A N 1
ATOM 1472 C CA . GLU A 1 182 ? 22.260 10.874 25.000 1.00 57.38 182 GLU A CA 1
ATOM 1473 C C . GLU A 1 182 ? 22.172 9.357 24.774 1.00 57.38 182 GLU A C 1
ATOM 1475 O O . GLU A 1 182 ? 21.223 8.704 25.202 1.00 57.38 182 GLU A O 1
ATOM 1480 N N . GLY A 1 183 ? 23.126 8.802 24.021 1.00 62.97 183 GLY A N 1
ATOM 1481 C CA . GLY A 1 183 ? 23.126 7.388 23.629 1.00 62.97 183 GLY A CA 1
ATOM 1482 C C . GLY A 1 183 ? 22.291 7.036 22.390 1.00 62.97 183 GLY A C 1
ATOM 1483 O O . GLY A 1 183 ? 22.312 5.880 21.970 1.00 62.97 183 GLY A O 1
ATOM 1484 N N . ALA A 1 184 ? 21.598 7.988 21.752 1.00 57.91 184 ALA A N 1
ATOM 1485 C CA . ALA A 1 184 ? 20.925 7.712 20.485 1.00 57.91 184 ALA A CA 1
ATOM 1486 C C . ALA A 1 184 ? 21.927 7.501 19.344 1.00 57.91 184 ALA A C 1
ATOM 1488 O O . ALA A 1 184 ? 22.860 8.278 19.131 1.00 57.91 184 ALA A O 1
ATOM 1489 N N . SER A 1 185 ? 21.666 6.475 18.535 1.00 57.72 185 SER A N 1
ATOM 1490 C CA . SER A 1 185 ? 22.444 6.156 17.337 1.00 57.72 185 SER A CA 1
ATOM 1491 C C . SER A 1 185 ? 22.254 7.162 16.191 1.00 57.72 185 SER A C 1
ATOM 1493 O O . SER A 1 185 ? 22.823 6.978 15.116 1.00 57.72 185 SER A O 1
ATOM 1495 N N . SER A 1 186 ? 21.485 8.238 16.397 1.00 57.44 186 SER A N 1
ATOM 1496 C CA . SER A 1 186 ? 21.190 9.271 15.396 1.00 57.44 186 SER A CA 1
ATOM 1497 C C . SER A 1 186 ? 22.450 9.974 14.874 1.00 57.44 186 SER A C 1
ATOM 1499 O O . SER A 1 186 ? 22.492 10.336 13.703 1.00 57.44 186 SER A O 1
ATOM 1501 N N . ASN A 1 187 ? 23.509 10.075 15.687 1.00 55.22 187 ASN A N 1
ATOM 1502 C CA . ASN A 1 187 ? 24.805 10.636 15.277 1.00 55.22 187 ASN A CA 1
ATOM 1503 C C . ASN A 1 187 ? 25.682 9.664 14.455 1.00 55.22 187 ASN A C 1
ATOM 1505 O O . ASN A 1 187 ? 26.693 10.087 13.900 1.00 55.22 187 ASN A O 1
ATOM 1509 N N . PHE A 1 188 ? 25.326 8.375 14.378 1.00 57.81 188 PHE A N 1
ATOM 1510 C CA . PHE A 1 188 ? 26.125 7.337 13.706 1.00 57.81 188 PHE A CA 1
ATOM 1511 C C . PHE A 1 188 ? 25.574 6.938 12.328 1.00 57.81 188 PHE A C 1
ATOM 1513 O O . PHE A 1 188 ? 26.231 6.203 11.591 1.00 57.81 188 PHE A O 1
ATOM 1520 N N . ILE A 1 189 ? 24.376 7.406 11.960 1.00 63.81 189 ILE A N 1
ATOM 1521 C CA . ILE A 1 189 ? 23.704 7.015 10.717 1.00 63.81 189 ILE A CA 1
ATOM 1522 C C . ILE A 1 189 ? 23.879 8.126 9.682 1.00 63.81 189 ILE A C 1
ATOM 1524 O O . ILE A 1 189 ? 23.161 9.123 9.685 1.00 63.81 189 ILE A O 1
ATOM 1528 N N . SER A 1 190 ? 24.829 7.949 8.764 1.00 69.81 190 SER A N 1
ATOM 1529 C CA . SER A 1 190 ? 24.916 8.800 7.574 1.00 69.81 190 SER A CA 1
ATOM 1530 C C . SER A 1 190 ? 23.827 8.410 6.565 1.00 69.81 190 SER A C 1
ATOM 1532 O O . SER A 1 190 ? 23.671 7.207 6.310 1.00 69.81 190 SER A O 1
ATOM 1534 N N . PRO A 1 191 ? 23.122 9.381 5.949 1.00 78.38 191 PRO A N 1
ATOM 1535 C CA . PRO A 1 191 ? 22.173 9.113 4.873 1.00 78.38 191 PRO A CA 1
ATOM 1536 C C . PRO A 1 191 ? 22.816 8.264 3.772 1.00 78.38 191 PRO A C 1
ATOM 1538 O O . PRO A 1 191 ? 23.935 8.534 3.326 1.00 78.38 191 PRO A O 1
ATOM 1541 N N . GLN A 1 192 ? 22.121 7.206 3.359 1.00 77.31 192 GLN A N 1
ATOM 1542 C CA . GLN A 1 192 ? 22.604 6.271 2.346 1.00 77.31 192 GLN A CA 1
ATOM 1543 C C . GLN A 1 192 ? 21.917 6.542 1.008 1.00 77.31 192 GLN A C 1
ATOM 1545 O O . GLN A 1 192 ? 20.684 6.533 0.966 1.00 77.31 192 GLN A O 1
ATOM 1550 N N . PRO A 1 193 ? 22.666 6.729 -0.094 1.00 83.38 193 PRO A N 1
ATOM 1551 C CA . PRO A 1 193 ? 22.080 6.745 -1.429 1.00 83.38 193 PRO A CA 1
ATOM 1552 C C . PRO A 1 193 ? 21.250 5.478 -1.673 1.00 83.38 193 PRO A C 1
ATOM 1554 O O . PRO A 1 193 ? 21.658 4.390 -1.274 1.00 83.38 193 PRO A O 1
ATOM 1557 N N . GLY A 1 194 ? 20.092 5.615 -2.319 1.00 83.38 194 GLY A N 1
ATOM 1558 C CA . GLY A 1 194 ? 19.193 4.490 -2.595 1.00 83.38 194 GLY A CA 1
ATOM 1559 C C . GLY A 1 194 ? 18.242 4.113 -1.452 1.00 83.38 194 GLY A C 1
ATOM 1560 O O . GLY A 1 194 ? 17.388 3.261 -1.668 1.00 83.38 194 GLY A O 1
ATOM 1561 N N . ASN A 1 195 ? 18.338 4.745 -0.275 1.00 90.69 195 ASN A N 1
ATOM 1562 C CA . ASN A 1 195 ? 17.308 4.680 0.766 1.00 90.69 195 ASN A CA 1
ATOM 1563 C C . ASN A 1 195 ? 16.420 5.927 0.684 1.00 90.69 195 ASN A C 1
ATOM 1565 O O . ASN A 1 195 ? 16.835 6.995 1.130 1.00 90.69 195 ASN A O 1
ATOM 1569 N N . ILE A 1 196 ? 15.236 5.810 0.088 1.00 92.19 196 ILE A N 1
ATOM 1570 C CA . ILE A 1 196 ? 14.378 6.946 -0.285 1.00 92.19 196 ILE A CA 1
ATOM 1571 C C . ILE A 1 196 ? 12.912 6.703 0.086 1.00 92.19 196 ILE A C 1
ATOM 1573 O O . ILE A 1 196 ? 12.466 5.560 0.173 1.00 92.19 196 ILE A O 1
ATOM 1577 N N . TYR A 1 197 ? 12.144 7.784 0.239 1.00 94.00 197 TYR A N 1
ATOM 1578 C CA . TYR A 1 197 ? 10.682 7.714 0.220 1.00 94.00 197 TYR A CA 1
ATOM 1579 C C . TYR A 1 197 ? 10.162 7.992 -1.188 1.00 94.00 197 TYR A C 1
ATOM 1581 O O . TYR A 1 197 ? 10.522 8.994 -1.801 1.00 94.00 197 TYR A O 1
ATOM 1589 N N . ILE A 1 198 ? 9.288 7.117 -1.673 1.00 94.88 198 ILE A N 1
ATOM 1590 C CA . ILE A 1 198 ? 8.537 7.300 -2.910 1.00 94.88 198 ILE A CA 1
ATOM 1591 C C . ILE A 1 198 ? 7.150 7.828 -2.526 1.00 94.88 198 ILE A C 1
ATOM 1593 O O . ILE A 1 198 ? 6.420 7.111 -1.828 1.00 94.88 198 ILE A O 1
ATOM 1597 N N . PRO A 1 199 ? 6.784 9.051 -2.943 1.00 95.31 199 PRO A N 1
ATOM 1598 C CA . PRO A 1 199 ? 5.443 9.572 -2.736 1.00 95.31 199 PRO A CA 1
ATOM 1599 C C . PRO A 1 199 ? 4.448 8.819 -3.623 1.00 95.31 199 PRO A C 1
ATOM 1601 O O . PRO A 1 199 ? 4.734 8.513 -4.778 1.00 95.31 199 PRO A O 1
ATOM 1604 N N . LEU A 1 200 ? 3.284 8.519 -3.061 1.00 95.06 200 LEU A N 1
ATOM 1605 C CA . LEU A 1 200 ? 2.143 7.898 -3.734 1.00 95.06 200 LEU A CA 1
ATOM 1606 C C . LEU A 1 200 ? 0.958 8.870 -3.833 1.00 95.06 200 LEU A C 1
ATOM 1608 O O . LEU A 1 200 ? -0.122 8.467 -4.248 1.00 95.06 200 LEU A O 1
ATOM 1612 N N . GLY A 1 201 ? 1.128 10.124 -3.405 1.00 93.62 201 GLY A N 1
ATOM 1613 C CA . GLY A 1 201 ? 0.057 11.116 -3.358 1.00 93.62 201 GLY A CA 1
ATOM 1614 C C . GLY A 1 201 ? -0.960 10.876 -2.238 1.00 93.62 201 GLY A C 1
ATOM 1615 O O . GLY A 1 201 ? -0.798 10.005 -1.380 1.00 93.62 201 GLY A O 1
ATOM 1616 N N . GLN A 1 202 ? -2.018 11.685 -2.238 1.00 95.75 202 GLN A N 1
ATOM 1617 C CA . GLN A 1 202 ? -3.169 11.505 -1.351 1.00 95.75 202 GLN A CA 1
ATOM 1618 C C . GLN A 1 202 ? -4.088 10.431 -1.925 1.00 95.75 202 GLN A C 1
ATOM 1620 O O . GLN A 1 202 ? -4.409 10.449 -3.112 1.00 95.75 202 GLN A O 1
ATOM 1625 N N . GLN A 1 203 ? -4.497 9.494 -1.079 1.00 95.50 203 GLN A N 1
ATOM 1626 C CA . GLN A 1 203 ? -5.280 8.331 -1.477 1.00 95.50 203 GLN A CA 1
ATOM 1627 C C . GLN A 1 203 ? -6.581 8.284 -0.677 1.00 95.50 203 GLN A C 1
ATOM 1629 O O . GLN A 1 203 ? -6.626 8.691 0.483 1.00 95.50 203 GLN A O 1
ATOM 1634 N N . GLU A 1 204 ? -7.645 7.762 -1.283 1.00 95.25 204 GLU A N 1
ATOM 1635 C CA . GLU A 1 204 ? -8.905 7.539 -0.570 1.00 95.25 204 GLU A CA 1
ATOM 1636 C C . GLU A 1 204 ? -8.748 6.444 0.499 1.00 95.25 204 GLU A C 1
ATOM 1638 O O . GLU A 1 204 ? -7.906 5.554 0.325 1.00 95.25 204 GLU A O 1
ATOM 1643 N N . PRO A 1 205 ? -9.581 6.435 1.557 1.00 96.31 205 PRO A N 1
ATOM 1644 C CA . PRO A 1 205 ? -9.601 5.350 2.534 1.00 96.31 205 PRO A CA 1
ATOM 1645 C C . PRO A 1 205 ? -9.688 3.964 1.869 1.00 96.31 205 PRO A C 1
ATOM 1647 O O . PRO A 1 205 ? -10.486 3.719 0.953 1.00 96.31 205 PRO A O 1
ATOM 1650 N N . GLY A 1 206 ? -8.805 3.059 2.294 1.00 95.50 206 GLY A N 1
ATOM 1651 C CA . GLY A 1 206 ? -8.702 1.718 1.734 1.00 95.50 206 GLY A CA 1
ATOM 1652 C C . GLY A 1 206 ? -7.340 1.053 1.917 1.00 95.50 206 GLY A C 1
ATOM 1653 O O . GLY A 1 206 ? -6.442 1.545 2.602 1.00 95.50 206 GLY A O 1
ATOM 1654 N N . LEU A 1 207 ? -7.192 -0.102 1.267 1.00 95.50 207 LEU A N 1
ATOM 1655 C CA . LEU A 1 207 ? -5.942 -0.850 1.199 1.00 95.50 207 LEU A CA 1
ATOM 1656 C C . LEU A 1 207 ? -5.368 -0.774 -0.211 1.00 95.50 207 LEU A C 1
ATOM 1658 O O . LEU A 1 207 ? -6.051 -1.100 -1.186 1.00 95.50 207 LEU A O 1
ATOM 1662 N N . TYR A 1 208 ? -4.091 -0.422 -0.299 1.00 95.50 208 TYR A N 1
ATOM 1663 C CA . TYR A 1 208 ? -3.379 -0.324 -1.564 1.00 95.50 208 TYR A CA 1
ATOM 1664 C C . TYR A 1 208 ? -2.224 -1.312 -1.611 1.00 95.50 208 TYR A C 1
ATOM 1666 O O . TYR A 1 208 ? -1.520 -1.507 -0.625 1.00 95.50 208 TYR A O 1
ATOM 1674 N N . LEU A 1 209 ? -2.021 -1.934 -2.767 1.00 94.94 209 LEU A N 1
ATOM 1675 C CA . LEU A 1 209 ? -0.863 -2.764 -3.065 1.00 94.94 209 LEU A CA 1
ATOM 1676 C C . LEU A 1 209 ? 0.093 -1.951 -3.931 1.00 94.94 209 LEU A C 1
ATOM 1678 O O . LEU A 1 209 ? -0.278 -1.483 -5.006 1.00 94.94 209 LEU A O 1
ATOM 1682 N N . VAL A 1 210 ? 1.328 -1.821 -3.469 1.00 95.06 210 VAL A N 1
ATOM 1683 C CA . VAL A 1 210 ? 2.399 -1.139 -4.188 1.00 95.06 210 VAL A CA 1
ATOM 1684 C C . VAL A 1 210 ? 3.341 -2.187 -4.746 1.00 95.06 210 VAL A C 1
ATOM 1686 O O . VAL A 1 210 ? 3.851 -3.034 -4.011 1.00 95.06 210 VAL A O 1
ATOM 1689 N N . GLU A 1 211 ? 3.570 -2.124 -6.048 1.00 93.94 211 GLU A N 1
ATOM 1690 C CA . GLU A 1 211 ? 4.527 -2.948 -6.772 1.00 93.94 211 GLU A CA 1
ATOM 1691 C C . GLU A 1 211 ? 5.648 -2.047 -7.285 1.00 93.94 211 GLU A C 1
ATOM 1693 O O . GLU A 1 211 ? 5.397 -1.108 -8.035 1.00 93.94 211 GLU A O 1
ATOM 1698 N N . ALA A 1 212 ? 6.883 -2.338 -6.889 1.00 92.75 212 ALA A N 1
ATOM 1699 C CA . ALA A 1 212 ? 8.072 -1.668 -7.397 1.00 92.75 212 ALA A CA 1
ATOM 1700 C C . ALA A 1 212 ? 8.915 -2.659 -8.201 1.00 92.75 212 ALA A C 1
ATOM 1702 O O . ALA A 1 212 ? 9.022 -3.833 -7.827 1.00 92.75 212 ALA A O 1
ATOM 1703 N N . MET A 1 213 ? 9.508 -2.195 -9.300 1.00 90.88 213 MET A N 1
ATOM 1704 C CA . MET A 1 213 ? 10.294 -3.006 -10.229 1.00 90.88 213 MET A CA 1
ATOM 1705 C C . MET A 1 213 ? 11.565 -2.277 -10.668 1.00 90.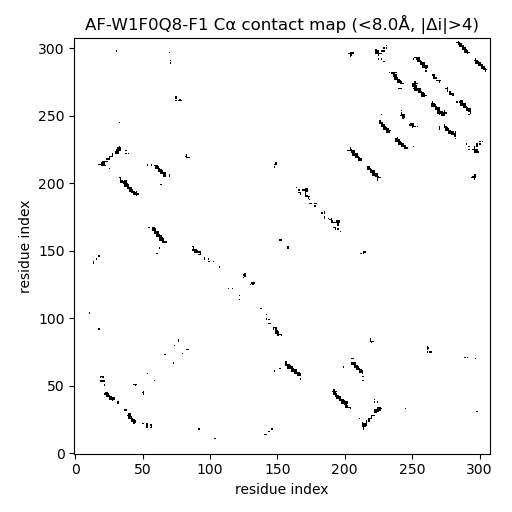88 213 MET A C 1
ATOM 1707 O O . MET A 1 213 ? 11.535 -1.093 -11.011 1.00 90.88 213 MET A O 1
ATOM 1711 N N . VAL A 1 214 ? 12.675 -3.013 -10.689 1.00 88.12 214 VAL A N 1
ATOM 1712 C CA . VAL A 1 214 ? 13.963 -2.572 -11.237 1.00 88.12 214 VAL A CA 1
ATOM 1713 C C . VAL A 1 214 ? 14.544 -3.732 -12.038 1.00 88.12 214 VAL A C 1
ATOM 1715 O O . VAL A 1 214 ? 15.026 -4.711 -11.466 1.00 88.12 214 VAL A O 1
ATOM 1718 N N . GLY A 1 215 ? 14.471 -3.647 -13.365 1.00 83.25 215 GLY A N 1
ATOM 1719 C CA . GLY A 1 215 ? 14.857 -4.741 -14.259 1.00 83.25 215 GLY A CA 1
ATOM 1720 C C . GLY A 1 215 ? 14.036 -6.003 -13.986 1.00 83.25 215 GLY A C 1
ATOM 1721 O O . GLY A 1 215 ? 12.805 -5.965 -13.978 1.00 83.25 215 GLY A O 1
ATOM 1722 N N . GLY A 1 216 ? 14.725 -7.114 -13.720 1.00 81.94 216 GLY A N 1
ATOM 1723 C CA . GLY A 1 216 ? 14.094 -8.393 -13.374 1.00 81.94 216 GLY A CA 1
ATOM 1724 C C . GLY A 1 216 ? 13.657 -8.524 -11.911 1.00 81.94 216 GLY A C 1
ATOM 1725 O O . GLY A 1 216 ? 13.082 -9.545 -11.534 1.00 81.94 216 GLY A O 1
ATOM 1726 N N . TYR A 1 217 ? 13.918 -7.521 -11.070 1.00 86.75 217 TYR A N 1
ATOM 1727 C CA . TYR A 1 217 ? 13.604 -7.565 -9.643 1.00 86.75 217 TYR A CA 1
ATOM 1728 C C . TYR A 1 217 ? 12.287 -6.860 -9.346 1.00 86.75 217 TYR A C 1
ATOM 1730 O O . TYR A 1 217 ? 12.044 -5.745 -9.803 1.00 86.75 217 TYR A O 1
ATOM 1738 N N . ARG A 1 218 ? 11.452 -7.511 -8.532 1.00 89.19 218 ARG A N 1
ATOM 1739 C CA . ARG A 1 218 ? 10.119 -7.046 -8.145 1.00 89.19 218 ARG A CA 1
ATOM 1740 C C . ARG A 1 218 ? 9.944 -7.159 -6.636 1.00 89.19 218 ARG A C 1
ATOM 1742 O O . ARG A 1 218 ? 10.189 -8.225 -6.070 1.00 89.19 218 ARG A O 1
ATOM 1749 N N . ALA A 1 219 ? 9.448 -6.097 -6.012 1.00 90.31 219 ALA A N 1
ATOM 1750 C CA . ALA A 1 219 ? 9.037 -6.091 -4.613 1.00 90.31 219 ALA A CA 1
ATOM 1751 C C . ALA A 1 219 ? 7.599 -5.583 -4.483 1.00 90.31 219 ALA A C 1
ATOM 1753 O O . ALA A 1 219 ? 7.152 -4.738 -5.259 1.00 90.31 219 ALA A O 1
ATOM 1754 N N . THR A 1 220 ? 6.877 -6.105 -3.495 1.00 92.25 220 THR A N 1
ATOM 1755 C CA . THR A 1 220 ? 5.490 -5.724 -3.224 1.00 92.25 220 THR A CA 1
ATOM 1756 C C . THR A 1 220 ? 5.288 -5.437 -1.748 1.00 92.25 220 THR A C 1
ATOM 1758 O O . THR A 1 220 ? 5.710 -6.232 -0.909 1.00 92.25 220 THR A O 1
ATOM 1761 N N . THR A 1 221 ? 4.591 -4.349 -1.441 1.00 92.75 221 THR A N 1
ATOM 1762 C CA . THR A 1 221 ? 4.151 -4.004 -0.084 1.00 92.75 221 THR A CA 1
ATOM 1763 C C . THR A 1 221 ? 2.705 -3.518 -0.112 1.00 92.75 221 THR A C 1
ATOM 1765 O O . THR A 1 221 ? 2.159 -3.257 -1.183 1.00 92.75 221 THR A O 1
ATOM 1768 N N . VAL A 1 222 ? 2.074 -3.402 1.053 1.00 93.44 222 VAL A N 1
ATOM 1769 C CA . VAL A 1 222 ? 0.738 -2.814 1.189 1.00 93.44 222 VAL A CA 1
ATOM 1770 C C . VAL A 1 222 ? 0.792 -1.516 1.975 1.00 93.44 222 VAL A C 1
ATOM 1772 O O . VAL A 1 222 ? 1.586 -1.378 2.900 1.00 93.44 222 VAL A O 1
ATOM 1775 N N . VAL A 1 223 ? -0.074 -0.579 1.610 1.00 94.75 223 VAL A N 1
ATOM 1776 C CA . VAL A 1 223 ? -0.243 0.707 2.283 1.00 94.75 223 VAL A CA 1
ATOM 1777 C C . VAL A 1 223 ? -1.669 0.795 2.809 1.00 94.75 223 VAL A C 1
ATOM 1779 O O . VAL A 1 223 ? -2.634 0.572 2.076 1.00 94.75 223 VAL A O 1
ATOM 1782 N N . PHE A 1 224 ? -1.775 1.101 4.098 1.00 94.81 224 PHE A N 1
ATOM 1783 C CA . PHE A 1 224 ? -3.030 1.258 4.821 1.00 94.81 224 PHE A CA 1
ATOM 1784 C C . PHE A 1 224 ? -3.406 2.735 4.864 1.00 94.81 224 PHE A C 1
ATOM 1786 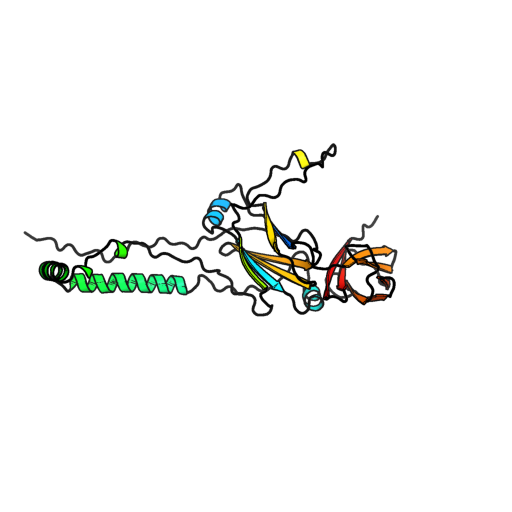O O . PHE A 1 224 ? -2.641 3.546 5.397 1.00 94.81 224 PHE A O 1
ATOM 1793 N N . VAL A 1 225 ? -4.570 3.073 4.314 1.00 95.62 225 VAL A N 1
ATOM 1794 C CA . VAL A 1 225 ? -5.113 4.431 4.326 1.00 95.62 225 VAL A CA 1
ATOM 1795 C C . VAL A 1 225 ? -6.421 4.409 5.101 1.00 95.62 225 VAL A C 1
ATOM 1797 O O . VAL A 1 225 ? -7.366 3.710 4.734 1.00 95.62 225 VAL A O 1
ATOM 1800 N N . SER A 1 226 ? -6.441 5.128 6.215 1.00 95.31 226 SER A N 1
ATOM 1801 C CA . SER A 1 226 ? -7.548 5.159 7.165 1.00 95.31 226 SER A CA 1
ATOM 1802 C C . SER A 1 226 ? -7.478 6.439 7.981 1.00 95.31 226 SER A C 1
ATOM 1804 O O . SER A 1 226 ? -6.422 6.759 8.539 1.00 95.31 226 SER A O 1
ATOM 1806 N N . ASP A 1 227 ? -8.610 7.128 8.098 1.00 94.81 227 ASP A N 1
ATOM 1807 C CA . ASP A 1 227 ? -8.783 8.252 9.024 1.00 94.81 227 ASP A CA 1
ATOM 1808 C C . ASP A 1 227 ? -9.071 7.781 10.453 1.00 94.81 227 ASP A C 1
ATOM 1810 O O . ASP A 1 227 ? -9.042 8.576 11.391 1.00 94.81 227 ASP A O 1
ATOM 1814 N N . THR A 1 228 ? -9.259 6.474 10.630 1.00 94.62 228 THR A N 1
ATOM 1815 C CA . THR A 1 228 ? -9.420 5.805 11.918 1.00 94.62 228 THR A CA 1
ATOM 1816 C C . THR A 1 228 ? -8.092 5.205 12.384 1.00 94.62 228 THR A C 1
ATOM 1818 O O . THR A 1 228 ? -7.352 4.597 11.601 1.00 94.62 228 THR A O 1
ATOM 1821 N N . VAL A 1 229 ? -7.790 5.357 13.671 1.00 93.56 229 VAL A N 1
ATOM 1822 C CA . VAL A 1 229 ? -6.761 4.607 14.397 1.00 93.56 229 VAL A CA 1
ATOM 1823 C C . VAL A 1 229 ? -7.442 3.681 15.396 1.00 93.56 229 VAL A C 1
ATOM 1825 O O . VAL A 1 229 ? -8.481 4.018 15.959 1.00 93.56 229 VAL A O 1
ATOM 1828 N N . ALA A 1 230 ? -6.856 2.511 15.620 1.00 93.38 230 ALA A N 1
ATOM 1829 C CA . ALA A 1 230 ? -7.307 1.593 16.650 1.00 93.38 230 ALA A CA 1
ATOM 1830 C C . ALA A 1 230 ? -6.234 1.419 17.718 1.00 93.38 230 ALA A C 1
ATOM 1832 O O . ALA A 1 230 ? -5.039 1.390 17.426 1.00 93.38 230 ALA A O 1
ATOM 1833 N N . LEU A 1 231 ? -6.685 1.280 18.955 1.00 93.00 231 LEU A N 1
ATOM 1834 C CA . LEU A 1 231 ? -5.878 0.952 20.116 1.00 93.00 231 LEU A CA 1
ATOM 1835 C C . LEU A 1 231 ? -6.364 -0.389 20.652 1.00 93.00 231 LEU A C 1
ATOM 1837 O O . LEU A 1 231 ? -7.565 -0.579 20.841 1.00 93.00 231 LEU A O 1
ATOM 1841 N N . SER A 1 232 ? -5.438 -1.316 20.879 1.00 91.12 232 SER A N 1
ATOM 1842 C CA . SER A 1 232 ? -5.733 -2.641 21.416 1.00 91.12 232 SER A CA 1
ATOM 1843 C C . SER A 1 232 ? -5.111 -2.836 22.787 1.00 91.12 232 SER A C 1
ATOM 1845 O O . SER A 1 232 ? -4.010 -2.361 23.069 1.00 91.12 232 SER A O 1
ATOM 1847 N N . LYS A 1 233 ? -5.817 -3.571 23.643 1.00 89.81 233 LYS A N 1
ATOM 1848 C CA . LYS A 1 233 ? -5.266 -4.104 24.884 1.00 89.81 233 LYS A CA 1
ATOM 1849 C C . LYS A 1 233 ? -5.812 -5.497 25.131 1.00 89.81 233 LYS A C 1
ATOM 1851 O O . LYS A 1 233 ? -7.021 -5.687 25.220 1.00 89.81 233 LYS A O 1
ATOM 1856 N N . VAL A 1 234 ? -4.906 -6.449 25.308 1.00 85.75 234 VAL A N 1
ATOM 1857 C CA . VAL A 1 234 ? -5.253 -7.800 25.748 1.00 85.75 234 VAL A CA 1
ATOM 1858 C C . VAL A 1 234 ? -5.101 -7.900 27.265 1.00 85.75 234 VAL A C 1
ATOM 1860 O O . VAL A 1 234 ? -4.074 -7.512 27.827 1.00 85.75 234 VAL A O 1
ATOM 1863 N N . SER A 1 235 ? -6.117 -8.431 27.942 1.00 83.69 235 SER A N 1
ATOM 1864 C CA . SER A 1 235 ? -6.082 -8.759 29.366 1.00 83.69 235 SER A CA 1
ATOM 1865 C C . SER A 1 235 ? -6.699 -10.136 29.598 1.00 83.69 235 SER A C 1
ATOM 1867 O O . SER A 1 235 ? -7.886 -10.346 29.369 1.00 83.69 235 SER A O 1
ATOM 1869 N N . GLY A 1 236 ? -5.884 -11.105 30.025 1.00 83.00 236 GLY A N 1
ATOM 1870 C CA . GLY A 1 236 ? -6.330 -12.491 30.175 1.00 83.00 236 GLY A CA 1
ATOM 1871 C C . GLY A 1 236 ? -6.839 -13.071 28.851 1.00 83.00 236 GLY A C 1
ATOM 1872 O O . GLY A 1 236 ? -6.078 -13.175 27.891 1.00 83.00 236 GLY A O 1
ATOM 1873 N N . ASN A 1 237 ? -8.126 -13.422 28.814 1.00 84.56 237 ASN A N 1
ATOM 1874 C CA . ASN A 1 237 ? -8.811 -13.979 27.641 1.00 84.56 237 ASN A CA 1
ATOM 1875 C C . ASN A 1 237 ? -9.708 -12.949 26.934 1.00 84.56 237 ASN A C 1
ATOM 1877 O O . ASN A 1 237 ? -10.656 -13.319 26.242 1.00 84.56 237 ASN A O 1
ATOM 1881 N N . GLU A 1 238 ? -9.448 -11.662 27.147 1.00 86.75 238 GLU A N 1
ATOM 1882 C CA . GLU A 1 238 ? -10.222 -10.574 26.568 1.00 86.75 238 GLU A CA 1
ATOM 1883 C C . GLU A 1 238 ? -9.313 -9.634 25.777 1.00 86.75 238 GLU A C 1
ATOM 1885 O O . GLU A 1 238 ? -8.232 -9.250 26.230 1.00 86.75 238 GLU A O 1
ATOM 1890 N N . LEU A 1 239 ? -9.768 -9.263 24.586 1.00 89.69 239 LEU A N 1
ATOM 1891 C CA . LEU A 1 239 ? -9.213 -8.198 23.771 1.00 89.69 239 LEU A CA 1
ATOM 1892 C C . LEU A 1 239 ? -10.197 -7.027 23.780 1.00 89.69 239 LEU A C 1
ATOM 1894 O O . LEU A 1 239 ? -11.324 -7.160 23.306 1.00 89.69 239 LEU A O 1
ATOM 1898 N N . LEU A 1 240 ? -9.737 -5.875 24.259 1.00 93.12 240 LEU A N 1
ATOM 1899 C CA . LEU A 1 240 ? -10.416 -4.599 24.086 1.00 93.12 240 LEU A CA 1
ATOM 1900 C C . LEU A 1 240 ? -9.803 -3.868 22.891 1.00 93.12 240 LEU A C 1
ATOM 1902 O O . LEU A 1 240 ? -8.584 -3.684 22.832 1.00 93.12 240 LEU A O 1
ATOM 1906 N N . VAL A 1 241 ? -10.651 -3.421 21.971 1.00 95.31 241 VAL A N 1
ATOM 1907 C CA . VAL A 1 241 ? -10.295 -2.527 20.868 1.00 95.31 241 VAL A CA 1
ATOM 1908 C C . VAL A 1 241 ? -11.079 -1.232 21.018 1.00 95.31 241 VAL A C 1
ATOM 1910 O O . VAL A 1 241 ? -12.283 -1.265 21.256 1.00 95.31 241 VAL A O 1
ATOM 1913 N N . TRP A 1 242 ? -10.403 -0.099 20.861 1.00 96.00 242 TRP A N 1
ATOM 1914 C CA . TRP A 1 242 ? -11.030 1.215 20.771 1.00 96.00 242 TRP A CA 1
ATOM 1915 C C . TRP A 1 242 ? -10.608 1.907 19.476 1.00 96.00 242 TRP A C 1
ATOM 1917 O O . TRP A 1 242 ? -9.413 2.020 19.196 1.00 96.00 242 TRP A O 1
ATOM 1927 N N . THR A 1 243 ? -11.579 2.339 18.678 1.00 96.44 243 THR A N 1
ATOM 1928 C CA . THR A 1 243 ? -11.391 3.045 17.410 1.00 96.44 243 THR A CA 1
ATOM 1929 C C . THR A 1 243 ? -11.695 4.527 17.571 1.00 96.44 243 THR A C 1
ATOM 1931 O O . THR A 1 243 ? -12.773 4.919 18.024 1.00 96.44 243 THR A O 1
ATOM 1934 N N . ALA A 1 244 ? -10.745 5.357 17.151 1.00 95.81 244 ALA A N 1
ATOM 1935 C CA . ALA A 1 244 ? -10.833 6.805 17.236 1.00 95.81 244 ALA A CA 1
ATOM 1936 C C . ALA A 1 244 ? -10.395 7.472 15.926 1.00 95.81 244 ALA A C 1
ATOM 1938 O O . ALA A 1 244 ? -9.582 6.926 15.177 1.00 95.81 244 ALA A O 1
ATOM 1939 N N . GLY A 1 245 ? -10.908 8.665 15.644 1.00 94.56 245 GLY A N 1
ATOM 1940 C CA . GLY A 1 245 ? -10.468 9.477 14.516 1.00 94.56 245 GLY A CA 1
ATOM 1941 C C . GLY A 1 245 ? -9.047 9.996 14.729 1.00 94.56 245 GLY A C 1
ATOM 1942 O O . GLY A 1 245 ? -8.708 10.516 15.790 1.00 94.56 245 GLY A O 1
ATOM 1943 N N . LYS A 1 246 ? -8.195 9.902 13.705 1.00 91.44 246 LYS A N 1
ATOM 1944 C CA . LYS A 1 246 ? -6.796 10.367 13.760 1.00 91.44 246 LYS A CA 1
ATOM 1945 C C . LYS A 1 246 ? -6.660 11.876 13.973 1.00 91.44 246 LYS A C 1
ATOM 1947 O O . LYS A 1 246 ? -5.613 12.324 14.427 1.00 91.44 246 LYS A O 1
ATOM 1952 N N . LYS A 1 247 ? -7.684 12.657 13.613 1.00 88.31 247 LYS A N 1
ATOM 1953 C CA . LYS A 1 247 ? -7.643 14.126 13.663 1.00 88.31 247 LYS A CA 1
ATOM 1954 C C . LYS A 1 247 ? -8.026 14.685 15.030 1.00 88.31 247 LYS A C 1
ATOM 1956 O O . LYS A 1 247 ? -7.310 15.546 15.528 1.00 88.31 247 LYS A O 1
ATOM 1961 N N . GLN A 1 248 ? -9.145 14.243 15.608 1.00 89.06 248 GLN A N 1
ATOM 1962 C CA . GLN A 1 248 ? -9.680 14.830 16.846 1.00 89.06 248 GLN A CA 1
ATOM 1963 C C . GLN A 1 248 ? -9.810 13.810 17.986 1.00 89.06 248 GLN A C 1
ATOM 1965 O O . GLN A 1 248 ? -10.134 14.197 19.106 1.00 89.06 248 GLN A O 1
ATOM 1970 N N . GLY A 1 249 ? -9.514 12.528 17.742 1.00 91.94 249 GLY A N 1
ATOM 1971 C CA . GLY A 1 249 ? -9.648 11.467 18.741 1.00 91.94 249 GLY A CA 1
ATOM 1972 C C . GLY A 1 249 ? -11.101 11.102 19.044 1.00 91.94 249 GLY A C 1
ATOM 1973 O O . GLY A 1 249 ? -11.373 10.463 20.058 1.00 91.94 249 GLY A O 1
ATOM 1974 N N . GLU A 1 250 ? -12.037 11.517 18.192 1.00 94.19 250 GLU A N 1
ATOM 1975 C CA . GLU A 1 250 ? -13.453 11.216 18.333 1.00 94.19 250 GLU A CA 1
ATOM 1976 C C . GLU A 1 250 ? -13.715 9.717 18.166 1.00 94.19 250 GLU A C 1
ATOM 1978 O O . GLU A 1 250 ? -13.080 9.065 17.338 1.00 94.19 250 GLU A O 1
ATOM 1983 N N . ALA A 1 251 ? -14.653 9.161 18.933 1.00 94.44 251 ALA A N 1
ATOM 1984 C CA . ALA A 1 251 ? -15.029 7.758 18.798 1.00 94.44 251 ALA A CA 1
ATOM 1985 C C . ALA A 1 251 ? -15.529 7.462 17.374 1.00 94.44 251 ALA A C 1
ATOM 1987 O O . ALA A 1 251 ? -16.385 8.176 16.847 1.00 94.44 251 ALA A O 1
ATOM 1988 N N . LYS A 1 252 ? -15.000 6.400 16.757 1.00 94.69 252 LYS A N 1
ATOM 1989 C CA . LYS A 1 252 ? -15.399 5.942 15.419 1.00 94.69 252 LYS A CA 1
ATOM 1990 C C . LYS A 1 252 ? -16.183 4.627 15.532 1.00 94.69 252 LYS A C 1
ATOM 1992 O O . LYS A 1 252 ? -15.556 3.562 15.549 1.00 94.69 252 LYS A O 1
ATOM 1997 N N . PRO A 1 253 ? -17.523 4.674 15.644 1.00 95.12 253 PRO A N 1
ATOM 1998 C CA . PRO A 1 253 ? -18.358 3.479 15.741 1.00 95.12 253 PRO A CA 1
ATOM 1999 C C . PRO A 1 253 ? -18.439 2.729 14.406 1.00 95.12 253 PRO A C 1
ATOM 2001 O O . PRO A 1 253 ? -18.041 3.248 13.360 1.00 95.12 253 PRO A O 1
ATOM 2004 N N . GLY A 1 254 ? -18.974 1.506 14.424 1.00 94.75 254 GLY A N 1
ATOM 2005 C CA . GLY A 1 254 ? -19.268 0.755 13.201 1.00 94.75 254 GLY A CA 1
ATOM 2006 C C . GLY A 1 254 ? -18.038 0.216 12.466 1.00 94.75 254 GLY A C 1
ATOM 2007 O O . GLY A 1 254 ? -18.139 -0.154 11.299 1.00 94.75 254 GLY A O 1
ATOM 2008 N N . SER A 1 255 ? -16.876 0.167 13.121 1.00 95.25 255 SER A N 1
ATOM 2009 C CA . SER A 1 255 ? -15.667 -0.415 12.538 1.00 95.25 255 SER A CA 1
ATOM 2010 C C . SER A 1 255 ? -15.714 -1.934 12.652 1.00 95.25 255 SER A C 1
ATOM 2012 O O . SER A 1 255 ? -15.829 -2.476 13.751 1.00 95.25 255 SER A O 1
ATOM 2014 N N . GLU A 1 256 ? -15.598 -2.630 11.526 1.00 95.25 256 GLU A N 1
ATOM 2015 C CA . GLU A 1 256 ? -15.472 -4.084 11.490 1.00 95.25 256 GLU A CA 1
ATOM 2016 C C . GLU A 1 256 ? -14.073 -4.483 11.954 1.00 95.25 256 GLU A C 1
ATOM 2018 O O . GLU A 1 256 ? -13.077 -4.074 11.358 1.00 95.25 256 GLU A O 1
ATOM 2023 N N . ILE A 1 257 ? -13.990 -5.317 12.987 1.00 94.50 257 ILE A N 1
ATOM 2024 C CA . ILE A 1 257 ? -12.735 -5.797 13.560 1.00 94.50 257 ILE A CA 1
ATOM 2025 C C . ILE A 1 257 ? -12.655 -7.313 13.422 1.00 94.50 257 ILE A C 1
ATOM 2027 O O . ILE A 1 257 ? -13.570 -8.047 13.799 1.00 94.50 257 ILE A O 1
ATOM 2031 N N . LEU A 1 258 ? -11.524 -7.796 12.916 1.00 91.88 258 LEU A N 1
ATOM 2032 C CA . LEU A 1 258 ? -11.180 -9.207 12.822 1.00 91.88 258 LEU A CA 1
ATOM 2033 C C . LEU A 1 258 ? -9.901 -9.471 13.609 1.00 91.88 258 LEU A C 1
ATOM 2035 O O . LEU A 1 258 ? -8.848 -8.914 13.303 1.00 91.88 258 LEU A O 1
ATOM 2039 N N . TRP A 1 259 ? -9.979 -10.385 14.569 1.00 90.56 259 TRP A N 1
ATOM 2040 C CA . TRP A 1 259 ? -8.828 -10.869 15.318 1.00 90.56 259 TRP A CA 1
ATOM 2041 C C . TRP A 1 259 ? -8.362 -12.209 14.737 1.00 90.56 259 TRP A C 1
ATOM 2043 O O . TRP A 1 259 ? -9.148 -13.152 14.614 1.00 90.56 259 TRP A O 1
ATOM 2053 N N . THR A 1 260 ? -7.099 -12.283 14.319 1.00 85.94 260 THR A N 1
ATOM 2054 C CA . THR A 1 260 ? -6.508 -13.437 13.622 1.00 85.94 260 THR A CA 1
ATOM 2055 C C . THR A 1 260 ? -5.130 -13.780 14.179 1.00 85.94 260 THR A C 1
ATOM 2057 O O . THR A 1 260 ? -4.375 -12.897 14.578 1.00 85.94 260 THR A O 1
ATOM 2060 N N . ASP A 1 261 ? -4.769 -15.058 14.167 1.00 82.00 261 ASP A N 1
ATOM 2061 C CA . ASP A 1 261 ? -3.422 -15.551 14.492 1.00 82.00 261 ASP A CA 1
ATOM 2062 C C . ASP A 1 261 ? -2.508 -15.653 13.248 1.00 82.00 261 ASP A C 1
ATOM 2064 O O . ASP A 1 261 ? -1.348 -16.056 13.341 1.00 82.00 261 ASP A O 1
ATOM 2068 N N . GLY A 1 262 ? -3.019 -15.274 12.068 1.00 73.94 262 GLY A N 1
ATOM 2069 C CA . GLY A 1 262 ? -2.341 -15.400 10.772 1.00 73.94 262 GLY A CA 1
ATOM 2070 C C . GLY A 1 262 ? -2.585 -16.734 10.052 1.00 73.94 262 GLY A C 1
ATOM 2071 O O . GLY A 1 262 ? -2.228 -16.865 8.880 1.00 73.94 262 GLY A O 1
ATOM 2072 N N . LEU A 1 263 ? -3.225 -17.705 10.711 1.00 75.31 263 LEU A N 1
ATOM 2073 C CA . LEU A 1 263 ? -3.689 -18.965 10.122 1.00 75.31 263 LEU A CA 1
ATOM 2074 C C . LEU A 1 263 ? -5.210 -18.972 9.934 1.00 75.31 263 LEU A C 1
ATOM 2076 O O . LEU A 1 263 ? -5.703 -19.550 8.963 1.00 75.31 263 LEU A O 1
ATOM 2080 N N . GLY A 1 264 ? -5.950 -18.304 10.819 1.00 78.00 264 GLY A N 1
ATOM 2081 C CA . GLY A 1 264 ? -7.402 -18.220 10.764 1.00 78.00 264 GLY A CA 1
ATOM 2082 C C . GLY A 1 264 ? -7.973 -17.062 11.577 1.00 78.00 264 GLY A C 1
ATOM 2083 O O . GLY A 1 264 ? -7.332 -16.491 12.454 1.00 78.00 264 GLY A O 1
ATOM 2084 N N . VAL A 1 265 ? -9.221 -16.703 11.271 1.00 83.69 265 VAL A N 1
ATOM 2085 C CA . VAL A 1 265 ? -9.963 -15.714 12.063 1.00 83.69 265 VAL A CA 1
ATOM 2086 C C . VAL A 1 265 ? -10.421 -16.385 13.352 1.00 83.69 265 VAL A C 1
ATOM 2088 O O . VAL A 1 265 ? -11.180 -17.350 13.302 1.00 83.69 265 VAL A O 1
ATOM 2091 N N . MET A 1 266 ? -9.973 -15.854 14.484 1.00 85.31 266 MET A N 1
ATOM 2092 C CA . MET A 1 266 ? -10.305 -16.348 15.818 1.00 85.31 266 MET A CA 1
ATOM 2093 C C . MET A 1 266 ? -11.680 -15.835 16.235 1.00 85.31 266 MET A C 1
ATOM 2095 O O . MET A 1 266 ? -12.567 -16.595 16.610 1.00 85.31 266 MET A O 1
ATOM 2099 N N . THR A 1 267 ? -11.875 -14.523 16.116 1.00 89.06 267 THR A N 1
ATOM 2100 C CA . THR A 1 267 ? -13.140 -13.862 16.426 1.00 89.06 267 THR A CA 1
ATOM 2101 C C . THR A 1 267 ? -13.261 -12.550 15.655 1.00 89.06 267 THR A C 1
ATOM 2103 O O . THR A 1 267 ? -12.289 -12.047 15.082 1.00 89.06 267 THR A O 1
ATOM 2106 N N . ARG A 1 268 ? -14.481 -12.026 15.570 1.00 92.19 268 ARG A N 1
ATOM 2107 C CA . ARG A 1 268 ? -14.807 -10.797 14.849 1.00 92.19 268 ARG A CA 1
ATOM 2108 C C . ARG A 1 268 ? -15.915 -10.047 15.574 1.00 92.19 268 ARG A C 1
ATOM 2110 O O . ARG A 1 268 ? -16.742 -10.673 16.232 1.00 92.19 268 ARG A O 1
ATOM 2117 N N . GLY A 1 269 ? -15.973 -8.740 15.384 1.00 93.62 269 GLY A N 1
ATOM 2118 C CA . GLY A 1 269 ? -17.050 -7.910 15.906 1.00 93.62 269 GLY A CA 1
ATOM 2119 C C . GLY A 1 269 ? -17.087 -6.554 15.223 1.00 93.62 269 GLY A C 1
ATOM 2120 O O . GLY A 1 269 ? -16.301 -6.286 14.315 1.00 93.62 269 GLY A O 1
ATOM 2121 N N . VAL A 1 270 ? -18.017 -5.717 15.660 1.00 96.50 270 VAL A N 1
ATOM 2122 C CA . VAL A 1 270 ? -18.183 -4.348 15.173 1.00 96.50 270 VAL A CA 1
ATOM 2123 C C . VAL A 1 270 ? -18.149 -3.424 16.378 1.00 96.50 270 VAL A C 1
ATOM 2125 O O . VAL A 1 270 ? -18.744 -3.758 17.402 1.00 96.50 270 VAL A O 1
ATOM 2128 N N . THR A 1 271 ? -17.435 -2.304 16.276 1.00 95.69 271 THR A N 1
ATOM 2129 C CA . THR A 1 271 ? -17.382 -1.333 17.372 1.00 95.69 271 THR A CA 1
ATOM 2130 C C . THR A 1 271 ? -18.741 -0.679 17.608 1.00 95.69 271 THR A C 1
ATOM 2132 O O . THR A 1 271 ? -19.466 -0.365 16.661 1.00 95.69 271 THR A O 1
ATOM 2135 N N . ASP A 1 272 ? -19.084 -0.500 18.881 1.00 95.38 272 ASP A N 1
ATOM 2136 C CA . ASP A 1 272 ? -20.320 0.143 19.322 1.00 95.38 272 ASP A CA 1
ATOM 2137 C C . ASP A 1 272 ? -20.278 1.672 19.147 1.00 95.38 272 ASP A C 1
ATOM 2139 O O . ASP A 1 272 ? -19.298 2.220 18.640 1.00 95.38 272 ASP A O 1
ATOM 2143 N N . ASP A 1 273 ? -21.323 2.371 19.601 1.00 94.56 273 ASP A N 1
ATOM 2144 C CA . ASP A 1 273 ? -21.450 3.835 19.518 1.00 94.56 273 ASP A CA 1
ATOM 2145 C C . ASP A 1 273 ? -20.312 4.599 20.22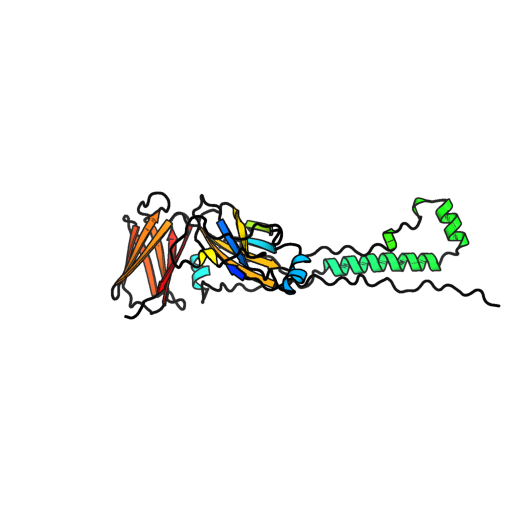4 1.00 94.56 273 ASP A C 1
ATOM 2147 O O . ASP A 1 273 ? -20.031 5.750 19.891 1.00 94.56 273 ASP A O 1
ATOM 2151 N N . SER A 1 274 ? -19.625 3.962 21.178 1.00 93.12 274 SER A N 1
ATOM 2152 C CA . SER A 1 274 ? -18.453 4.522 21.864 1.00 93.12 274 SER A CA 1
ATOM 2153 C C . SER A 1 274 ? -17.132 4.243 21.133 1.00 93.12 274 SER A C 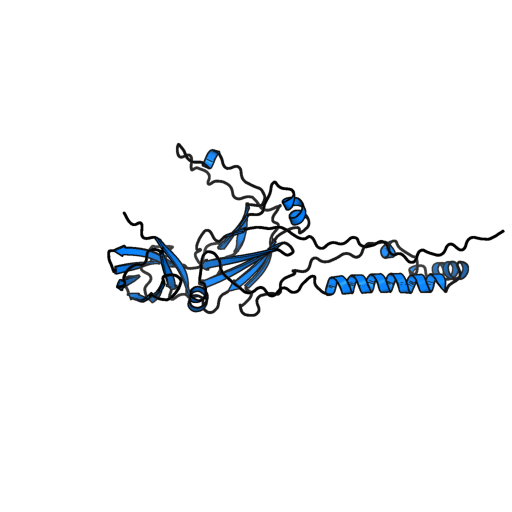1
ATOM 2155 O O . SER A 1 274 ? -16.059 4.649 21.590 1.00 93.12 274 SER A O 1
ATOM 2157 N N . GLY A 1 275 ? -17.191 3.569 19.980 1.00 93.44 275 GLY A N 1
ATOM 2158 C CA . GLY A 1 275 ? -16.027 3.118 19.228 1.00 93.44 275 GLY A CA 1
ATOM 2159 C C . GLY A 1 275 ? -15.307 1.957 19.909 1.00 93.44 275 GLY A C 1
ATOM 2160 O O . GLY A 1 275 ? -14.145 1.709 19.605 1.00 93.44 275 GLY A O 1
ATOM 2161 N N . THR A 1 276 ? -15.942 1.256 20.850 1.00 95.25 276 THR A N 1
ATOM 2162 C CA . THR A 1 276 ? -15.299 0.158 21.580 1.00 95.25 276 THR A CA 1
ATOM 2163 C C . THR A 1 276 ? -15.815 -1.197 21.125 1.00 95.25 276 THR A C 1
ATOM 2165 O O . THR A 1 276 ? -16.936 -1.343 20.641 1.00 95.25 276 THR A O 1
ATOM 2168 N N . LEU A 1 277 ? -14.963 -2.209 21.243 1.00 95.50 277 LEU A N 1
ATOM 2169 C CA . LEU A 1 277 ? -15.317 -3.600 21.022 1.00 95.50 277 LEU A CA 1
ATOM 2170 C C . LEU A 1 277 ? -14.538 -4.480 21.992 1.00 95.50 277 LEU A C 1
ATOM 2172 O O . LEU A 1 277 ? -13.309 -4.420 22.053 1.00 95.50 277 LEU A O 1
ATOM 2176 N N . GLN A 1 278 ? -15.261 -5.340 22.700 1.00 93.12 278 GLN A N 1
ATOM 2177 C CA . GLN A 1 278 ? -14.691 -6.393 23.530 1.00 93.12 278 GLN A CA 1
ATOM 2178 C C . GLN A 1 278 ? -14.868 -7.743 22.843 1.00 93.12 278 GLN A C 1
ATOM 2180 O O . GLN A 1 278 ? -15.958 -8.098 22.394 1.00 93.12 278 GLN A O 1
ATOM 2185 N N . LEU A 1 279 ? -13.781 -8.502 22.755 1.00 89.88 279 LEU A N 1
ATOM 2186 C CA . LEU A 1 279 ? -13.747 -9.827 22.152 1.00 89.88 279 LEU A CA 1
ATOM 2187 C C . LEU A 1 279 ? -13.158 -10.814 23.153 1.00 89.88 279 LEU A C 1
ATOM 2189 O O . LEU A 1 279 ? -12.038 -10.634 23.623 1.00 89.88 279 LEU A O 1
ATOM 2193 N N . GLN A 1 280 ? -13.890 -11.886 23.447 1.00 86.25 280 GLN A N 1
ATOM 2194 C CA . GLN A 1 280 ? -13.390 -12.958 24.304 1.00 86.25 280 GLN A CA 1
ATOM 2195 C C . GLN A 1 280 ? -12.782 -14.078 23.463 1.00 86.25 280 GLN A C 1
ATOM 2197 O O . GLN A 1 280 ? -13.467 -14.702 22.652 1.00 86.25 280 GLN A O 1
ATOM 2202 N N . HIS A 1 281 ? -11.490 -14.331 23.658 1.00 80.50 281 HIS A N 1
ATOM 2203 C CA . HIS A 1 281 ? -10.783 -15.478 23.099 1.00 80.50 281 HIS A CA 1
ATOM 2204 C C . HIS A 1 281 ? -9.464 -15.704 23.853 1.00 80.50 281 HIS A C 1
ATOM 2206 O O . HIS A 1 281 ? -8.838 -14.764 24.339 1.00 80.50 281 HIS A O 1
ATOM 2212 N N . ILE A 1 282 ? -8.993 -16.953 23.905 1.00 75.12 282 ILE A N 1
ATOM 2213 C CA . ILE A 1 282 ? -7.637 -17.267 24.377 1.00 75.12 282 ILE A CA 1
ATOM 2214 C C . ILE A 1 282 ? -6.632 -16.569 23.456 1.00 75.12 282 ILE A C 1
ATOM 2216 O O . ILE A 1 282 ? -6.602 -16.853 22.254 1.00 75.12 282 ILE A O 1
ATOM 2220 N N . SER A 1 283 ? -5.838 -15.653 24.012 1.00 65.81 283 SER A N 1
ATOM 2221 C CA . SER A 1 283 ? -4.869 -14.884 23.234 1.00 65.81 283 SER A CA 1
ATOM 2222 C C . SER A 1 283 ? -3.681 -15.764 22.823 1.00 65.81 283 SER A C 1
ATOM 2224 O O . SER A 1 283 ? -3.053 -16.386 23.686 1.00 65.81 283 SER A O 1
ATOM 2226 N N . PRO A 1 284 ? -3.352 -15.843 21.525 1.00 70.81 284 PRO A N 1
ATOM 2227 C CA . PRO A 1 284 ? -2.180 -16.559 21.050 1.00 70.81 284 PRO A CA 1
ATOM 2228 C C . PRO A 1 284 ? -0.923 -15.696 21.245 1.00 70.81 284 PRO A C 1
ATOM 2230 O O . PRO A 1 284 ? -0.992 -14.484 21.445 1.00 70.81 284 PRO A O 1
ATOM 2233 N N . GLU A 1 285 ? 0.262 -16.297 21.128 1.00 72.75 285 GLU A N 1
ATOM 2234 C CA . GLU A 1 285 ? 1.532 -15.567 21.308 1.00 72.75 285 GLU A CA 1
ATOM 2235 C C . GLU A 1 285 ? 1.739 -14.443 20.283 1.00 72.75 285 GLU A C 1
ATOM 2237 O O . GLU A 1 285 ? 2.413 -13.446 20.554 1.00 72.75 285 GLU A O 1
ATOM 2242 N N . ARG A 1 286 ? 1.164 -14.609 19.088 1.00 78.69 286 ARG A N 1
ATOM 2243 C CA . ARG A 1 286 ? 1.170 -13.622 18.010 1.00 78.69 286 ARG A CA 1
ATOM 2244 C C . ARG A 1 286 ? -0.226 -13.527 17.437 1.00 78.69 286 ARG A C 1
ATOM 2246 O O . ARG A 1 286 ? -0.775 -14.534 16.999 1.00 78.69 286 ARG A O 1
ATOM 2253 N N . SER A 1 287 ? -0.764 -12.319 17.400 1.00 84.06 287 SER A N 1
ATOM 2254 C CA . SER A 1 287 ? -2.012 -12.057 16.699 1.00 84.06 287 SER A CA 1
ATOM 2255 C C . SER A 1 287 ? -1.984 -10.722 15.976 1.00 84.06 287 SER A C 1
ATOM 2257 O O . SER A 1 287 ? -1.155 -9.847 16.236 1.00 84.06 287 SER A O 1
ATOM 2259 N N . TYR A 1 288 ? -2.899 -10.599 15.028 1.00 88.31 288 TYR A N 1
ATOM 2260 C CA . TYR A 1 288 ? -3.150 -9.402 14.259 1.00 88.31 288 TYR A CA 1
ATOM 2261 C C . TYR A 1 288 ? -4.608 -9.011 14.427 1.00 88.31 288 TYR A C 1
ATOM 2263 O O . TYR A 1 288 ? -5.503 -9.860 14.442 1.00 88.31 288 TYR A O 1
ATOM 2271 N N . ILE A 1 289 ? -4.836 -7.711 14.523 1.00 91.19 289 ILE A N 1
ATOM 2272 C CA . ILE A 1 289 ? -6.170 -7.129 14.531 1.00 91.19 289 ILE A CA 1
ATOM 2273 C C . ILE A 1 289 ? -6.286 -6.351 13.231 1.00 91.19 289 ILE A C 1
ATOM 2275 O O . ILE A 1 289 ? -5.543 -5.399 12.996 1.00 91.19 289 ILE A O 1
ATOM 2279 N N . LEU A 1 290 ? -7.179 -6.809 12.366 1.00 92.56 290 LEU A N 1
ATOM 2280 C CA . LEU A 1 290 ? -7.484 -6.183 11.090 1.00 92.56 290 LEU A CA 1
ATOM 2281 C C . LEU A 1 290 ? -8.781 -5.413 11.251 1.00 92.56 290 LEU A C 1
ATOM 2283 O O . LEU A 1 290 ? -9.767 -5.985 11.712 1.00 92.56 290 LEU A O 1
ATOM 2287 N N . GLY A 1 291 ? -8.780 -4.145 10.868 1.00 93.81 2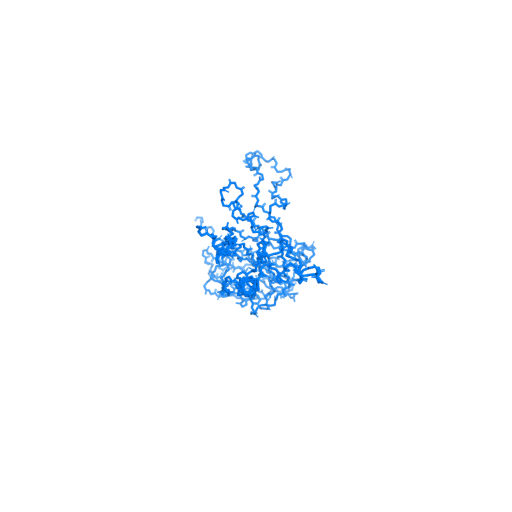91 GLY A N 1
ATOM 2288 C CA . GLY A 1 291 ? -9.958 -3.305 10.963 1.00 93.81 291 GLY A CA 1
ATOM 2289 C C . GLY A 1 291 ? -10.310 -2.645 9.646 1.00 93.81 291 GLY A C 1
ATOM 2290 O O . GLY A 1 291 ? -9.423 -2.279 8.870 1.00 93.81 291 GLY A O 1
ATOM 2291 N N . LYS A 1 292 ? -11.612 -2.489 9.422 1.00 95.81 292 LYS A N 1
ATOM 2292 C CA . LYS A 1 292 ? -12.177 -1.673 8.355 1.00 95.81 292 LYS A CA 1
ATOM 2293 C C . LYS A 1 292 ? -13.195 -0.711 8.961 1.00 95.81 292 LYS A C 1
ATOM 2295 O O . LYS A 1 292 ? -14.147 -1.157 9.596 1.00 95.81 292 LYS A O 1
ATOM 2300 N N . ASP A 1 293 ? -12.988 0.586 8.781 1.00 93.75 293 ASP A N 1
ATOM 2301 C CA . ASP A 1 293 ? -13.942 1.597 9.233 1.00 93.75 293 ASP A CA 1
ATOM 2302 C C . ASP A 1 293 ? -15.140 1.732 8.272 1.00 93.75 293 ASP A C 1
ATOM 2304 O O . ASP A 1 293 ? -15.153 1.185 7.162 1.00 93.75 293 ASP A O 1
ATOM 2308 N N . ALA A 1 294 ? -16.168 2.461 8.711 1.00 90.94 294 ALA A N 1
ATOM 2309 C CA . ALA A 1 294 ? -17.388 2.685 7.934 1.00 90.94 294 ALA A CA 1
ATOM 2310 C C . ALA A 1 294 ? -17.147 3.470 6.627 1.00 90.94 294 ALA A C 1
ATOM 2312 O O . ALA A 1 294 ? -17.921 3.343 5.679 1.00 90.94 294 ALA A O 1
ATOM 2313 N N . GLU A 1 295 ? -16.066 4.250 6.559 1.00 91.25 295 GLU A N 1
ATOM 2314 C CA . GLU A 1 295 ? -15.650 5.026 5.385 1.00 91.25 295 GLU A CA 1
ATOM 2315 C C . GLU A 1 295 ? -14.822 4.167 4.401 1.00 91.25 295 GLU A C 1
ATOM 2317 O O . GLU A 1 295 ? -14.487 4.605 3.301 1.00 91.25 295 GLU A O 1
ATOM 2322 N N . GLY A 1 296 ? -14.532 2.909 4.759 1.00 91.69 296 GLY A N 1
ATOM 2323 C CA . GLY A 1 296 ? -13.769 1.954 3.958 1.00 91.69 296 GLY A CA 1
ATOM 2324 C C . GLY A 1 296 ? -12.261 1.976 4.216 1.00 91.69 296 GLY A C 1
ATOM 2325 O O . GLY A 1 296 ? -11.535 1.202 3.586 1.00 91.69 296 GLY A O 1
ATOM 2326 N N . GLY A 1 297 ? -11.799 2.812 5.144 1.00 93.69 297 GLY A N 1
ATOM 2327 C CA . GLY A 1 297 ? -10.429 2.870 5.630 1.00 93.69 297 GLY A CA 1
ATOM 2328 C C . GLY A 1 297 ? -10.015 1.571 6.297 1.00 93.69 297 GLY A C 1
ATOM 2329 O O . GLY A 1 297 ? -10.808 0.918 6.971 1.00 93.69 297 GLY A O 1
ATOM 2330 N N . VAL A 1 298 ? -8.767 1.162 6.080 1.00 94.50 298 VAL A N 1
ATOM 2331 C CA . VAL A 1 298 ? -8.255 -0.122 6.573 1.00 94.50 298 VAL A CA 1
ATOM 2332 C C . VAL A 1 298 ? -7.059 0.122 7.468 1.00 94.50 298 VAL A C 1
ATOM 2334 O O . VAL A 1 298 ? -6.162 0.889 7.122 1.00 94.50 298 VAL A O 1
ATOM 2337 N N . PHE A 1 299 ? -7.010 -0.577 8.595 1.00 92.75 299 PHE A N 1
ATOM 2338 C CA . PHE A 1 299 ? -5.893 -0.526 9.529 1.00 92.75 299 PHE A CA 1
ATOM 2339 C C . PHE A 1 299 ? -5.536 -1.922 10.039 1.00 92.75 299 PHE A C 1
ATOM 2341 O O . PHE A 1 299 ? -6.333 -2.860 10.002 1.00 92.75 299 PHE A O 1
ATOM 2348 N N . CYS A 1 300 ? -4.296 -2.066 10.500 1.00 90.56 300 CYS A N 1
ATOM 2349 C CA . CYS A 1 300 ? -3.777 -3.309 11.048 1.00 90.56 300 CYS A CA 1
ATOM 2350 C C . CYS A 1 300 ? -2.967 -3.007 12.305 1.00 90.56 300 CYS A C 1
ATOM 2352 O O . CYS A 1 300 ? -2.083 -2.152 12.288 1.00 90.56 300 CYS A O 1
ATOM 2354 N N . LEU A 1 301 ? -3.225 -3.761 13.367 1.00 87.31 301 LEU A N 1
ATOM 2355 C CA . LEU A 1 301 ? -2.418 -3.786 14.580 1.00 87.31 301 LEU A CA 1
ATOM 2356 C C . LEU A 1 301 ? -1.775 -5.158 14.718 1.00 87.31 301 LEU A C 1
ATOM 2358 O O . LEU A 1 301 ? -2.361 -6.178 14.346 1.00 87.31 301 LEU A O 1
ATOM 2362 N N . ARG A 1 302 ? -0.566 -5.180 15.269 1.00 83.25 302 ARG A N 1
ATOM 2363 C CA . ARG A 1 302 ? 0.121 -6.411 15.641 1.00 83.25 302 ARG A CA 1
ATOM 2364 C C . ARG A 1 302 ? 0.245 -6.446 17.150 1.00 83.25 302 ARG A C 1
ATOM 2366 O O . ARG A 1 302 ? 0.872 -5.563 17.725 1.00 83.25 302 ARG A O 1
ATOM 2373 N N . GLU A 1 303 ? -0.266 -7.511 17.745 1.00 75.44 303 GLU A N 1
ATOM 2374 C CA . GLU A 1 303 ? -0.119 -7.765 19.168 1.00 75.44 303 GLU A CA 1
ATOM 2375 C C . GLU A 1 303 ? 0.953 -8.841 19.375 1.00 75.44 303 GLU A C 1
ATOM 2377 O O . GLU A 1 303 ? 0.949 -9.896 18.724 1.00 75.44 303 GLU A O 1
ATOM 2382 N N . LEU A 1 304 ? 1.893 -8.565 20.276 1.00 63.22 304 LEU A N 1
ATOM 2383 C CA . LEU A 1 304 ? 2.882 -9.535 20.724 1.00 63.22 304 LEU A CA 1
ATOM 2384 C C . LEU A 1 304 ? 2.707 -9.731 22.225 1.00 63.22 304 LEU A C 1
ATOM 2386 O O . LEU A 1 304 ? 2.951 -8.808 23.002 1.00 63.22 304 LEU A O 1
ATOM 2390 N N . LEU A 1 305 ? 2.307 -10.931 22.638 1.00 60.09 305 LEU A N 1
ATOM 2391 C CA . LEU A 1 305 ? 2.205 -11.226 24.058 1.00 60.09 305 LEU A CA 1
ATOM 2392 C C . LEU A 1 305 ? 3.617 -11.484 24.599 1.00 60.09 305 LEU A C 1
ATOM 2394 O O . LEU A 1 305 ? 4.207 -12.539 24.365 1.00 60.09 305 LEU A O 1
ATOM 2398 N N . LEU A 1 306 ? 4.184 -10.506 25.306 1.00 49.94 306 LEU A N 1
ATOM 2399 C CA . LEU A 1 306 ? 5.404 -10.720 26.080 1.00 49.94 306 LEU A CA 1
ATOM 2400 C C . LEU A 1 306 ? 5.042 -11.601 27.279 1.00 49.94 306 LEU A C 1
ATOM 2402 O O . LEU A 1 306 ? 4.449 -11.125 28.248 1.00 49.94 306 LEU A O 1
ATOM 2406 N N . ARG A 1 307 ? 5.382 -12.894 27.212 1.00 48.34 307 ARG A N 1
ATOM 2407 C CA . ARG A 1 307 ? 5.404 -13.736 28.410 1.00 48.34 307 ARG A CA 1
ATOM 2408 C C . ARG A 1 307 ? 6.434 -13.127 29.368 1.00 48.34 307 ARG A C 1
ATOM 2410 O O . ARG A 1 307 ? 7.603 -13.013 29.002 1.00 48.34 307 ARG A O 1
ATOM 2417 N N . LYS A 1 308 ? 5.977 -12.671 30.534 1.00 39.97 308 LYS A N 1
ATOM 2418 C CA . LYS A 1 308 ? 6.858 -12.408 31.677 1.00 39.97 308 LYS A CA 1
ATOM 2419 C C . LYS A 1 308 ? 7.332 -13.726 32.268 1.00 39.97 308 LYS A C 1
ATOM 2421 O O . LYS A 1 308 ? 6.524 -14.682 32.251 1.00 39.97 308 LYS A O 1
#

Organism: NCBI:txid1432555